Protein AF-A0A8H7N2I6-F1 (afdb_monomer_lite)

Foldseek 3Di:
DDDPDDPDPLADPQQPLVPDDLVQQQWDWDADPVGATATGHDDDQDKDKRWRHKDKAKPDQRVVLVVRCVVRVRPVSVVVNVVSNVVVPPDPIAIWMKIWIFIWHCDPNDTAGAWTKIWIAGPVRPDIDIDTHGDEDCDPNVCRHRVHDHDDDPPCPDPVNVVSVVVVLVVLVVVPPDQDDQPQDDQWAWPPDPDPPDDTDIDGPVPCVSPDPSDGDDDDDPDPPVVPPDPVVPVVVSVVCNVVSVVPPD

Structure (mmCIF, N/CA/C/O backbone):
data_AF-A0A8H7N2I6-F1
#
_entry.id   AF-A0A8H7N2I6-F1
#
loop_
_atom_site.group_PDB
_atom_site.id
_atom_site.type_symbol
_atom_site.label_atom_id
_atom_site.label_alt_id
_atom_site.label_comp_id
_atom_site.label_asym_id
_atom_site.label_entity_id
_atom_site.label_seq_id
_atom_site.pdbx_PDB_ins_code
_atom_site.Cartn_x
_atom_site.Cartn_y
_atom_site.Cartn_z
_atom_site.occupancy
_atom_site.B_iso_or_equiv
_atom_site.auth_seq_id
_atom_site.auth_comp_id
_atom_site.auth_asym_id
_atom_site.auth_atom_id
_atom_site.pdbx_PDB_model_num
ATOM 1 N N . MET A 1 1 ? -26.178 14.174 -23.763 1.00 34.12 1 MET A N 1
ATOM 2 C CA . MET A 1 1 ? -26.585 14.263 -22.345 1.00 34.12 1 MET A CA 1
ATOM 3 C C . MET A 1 1 ? -25.939 13.103 -21.608 1.00 34.12 1 MET A C 1
ATOM 5 O O . MET A 1 1 ? -26.461 11.998 -21.645 1.00 34.12 1 MET A O 1
ATOM 9 N N . ALA A 1 2 ? -24.739 13.325 -21.071 1.00 34.31 2 ALA A N 1
ATOM 10 C CA . ALA A 1 2 ? -24.007 12.308 -20.326 1.00 34.31 2 ALA A CA 1
ATOM 11 C C . ALA A 1 2 ? -24.622 12.189 -18.926 1.00 34.31 2 ALA A C 1
ATOM 13 O O . ALA A 1 2 ? -24.712 13.173 -18.193 1.00 34.31 2 ALA A O 1
ATOM 14 N N . SER A 1 3 ? -25.100 10.991 -18.607 1.00 37.72 3 SER A N 1
ATOM 15 C CA . SER A 1 3 ? -25.601 10.611 -17.290 1.00 37.72 3 SER A CA 1
ATOM 16 C C . SER A 1 3 ? -24.498 10.813 -16.252 1.00 37.72 3 SER A C 1
ATOM 18 O O . SER A 1 3 ? -23.491 10.108 -16.284 1.00 37.72 3 SER A O 1
ATOM 20 N N . GLN A 1 4 ? -24.691 11.757 -15.329 1.00 39.06 4 GLN A N 1
ATOM 21 C CA . GLN A 1 4 ? -23.900 11.857 -14.106 1.00 39.06 4 GLN A CA 1
ATOM 22 C C . GLN A 1 4 ? -24.110 10.569 -13.304 1.00 39.06 4 GLN A C 1
ATOM 24 O O . GLN A 1 4 ? -25.135 10.387 -12.647 1.00 39.06 4 GLN A O 1
ATOM 29 N N . ALA A 1 5 ? -23.158 9.642 -13.400 1.00 40.03 5 ALA A N 1
ATOM 30 C CA . ALA A 1 5 ? -23.102 8.500 -12.508 1.00 40.03 5 ALA A CA 1
ATOM 31 C C . ALA A 1 5 ? -22.844 9.036 -11.095 1.00 40.03 5 ALA A C 1
ATOM 33 O O . ALA A 1 5 ? -21.761 9.527 -10.789 1.00 40.03 5 ALA A O 1
ATOM 34 N N . SER A 1 6 ? -23.878 8.986 -10.256 1.00 39.16 6 SER A N 1
ATOM 35 C CA . SER A 1 6 ? -23.780 9.188 -8.814 1.00 39.16 6 SER A CA 1
ATOM 36 C C . SER A 1 6 ? -22.664 8.290 -8.272 1.00 39.16 6 SER A C 1
ATOM 38 O O . SER A 1 6 ? -22.791 7.065 -8.246 1.00 39.16 6 SER A O 1
ATOM 40 N N . THR A 1 7 ? -21.536 8.887 -7.889 1.00 45.06 7 THR A N 1
ATOM 41 C CA . THR A 1 7 ? -20.440 8.192 -7.218 1.00 45.06 7 THR A CA 1
ATOM 42 C C . THR A 1 7 ? -20.914 7.824 -5.821 1.00 45.06 7 THR A C 1
ATOM 44 O O . THR A 1 7 ? -20.852 8.618 -4.884 1.00 45.06 7 THR A O 1
ATOM 47 N N . VAL A 1 8 ? -21.439 6.606 -5.690 1.00 52.66 8 VAL A N 1
ATOM 48 C CA . VAL A 1 8 ? -21.795 6.009 -4.402 1.00 52.66 8 VAL A CA 1
ATOM 49 C C . VAL A 1 8 ? -20.599 6.170 -3.464 1.00 52.66 8 VAL A C 1
ATOM 51 O O . VAL A 1 8 ? -19.481 5.748 -3.761 1.00 52.66 8 VAL A O 1
ATOM 54 N N . GLN A 1 9 ? -20.811 6.858 -2.347 1.00 61.62 9 GLN A N 1
ATOM 55 C CA . GLN A 1 9 ? -19.750 7.174 -1.403 1.00 61.62 9 GLN A CA 1
ATOM 56 C C . GLN A 1 9 ? -19.427 5.909 -0.589 1.00 61.62 9 GLN A C 1
ATOM 58 O O . GLN A 1 9 ? -19.996 5.665 0.465 1.00 61.62 9 GLN A O 1
ATOM 63 N N . PHE A 1 10 ? -18.513 5.075 -1.094 1.00 83.62 10 PHE A N 1
ATOM 64 C CA . PHE A 1 10 ? -18.131 3.783 -0.494 1.00 83.62 10 PHE A CA 1
ATOM 65 C C . PHE A 1 10 ? -17.300 3.884 0.803 1.00 83.62 10 PHE A C 1
ATOM 67 O O . PHE A 1 10 ? -16.830 2.865 1.315 1.00 83.62 10 PHE A O 1
ATOM 74 N N . LEU A 1 11 ? -17.075 5.090 1.331 1.00 92.25 11 LEU A N 1
ATOM 75 C CA . LEU A 1 11 ? -16.222 5.352 2.492 1.00 92.25 11 LEU A CA 1
ATOM 76 C C . LEU A 1 11 ? -17.025 6.051 3.594 1.00 92.25 11 LEU A C 1
ATOM 78 O O . LEU A 1 11 ? -17.705 7.043 3.334 1.00 92.25 11 LEU A O 1
ATOM 82 N N . CYS A 1 12 ? -16.909 5.584 4.840 1.00 93.62 12 CYS A N 1
ATOM 83 C CA . CYS A 1 12 ? -17.463 6.306 5.989 1.00 93.62 12 CYS A CA 1
ATOM 84 C C . CYS A 1 12 ? -16.663 7.585 6.273 1.00 93.62 12 CYS A C 1
ATOM 86 O O . CYS A 1 12 ? -15.560 7.758 5.754 1.00 93.62 12 CYS A O 1
ATOM 88 N N . LYS A 1 13 ? -17.188 8.461 7.141 1.00 92.50 13 LYS A N 1
ATOM 89 C CA . LYS A 1 13 ? -16.535 9.726 7.529 1.00 92.50 13 LYS A CA 1
ATOM 90 C C . LYS A 1 13 ? -15.082 9.529 7.985 1.00 92.50 13 LYS A C 1
ATOM 92 O O . LYS A 1 13 ? -14.216 10.290 7.574 1.00 92.50 13 LYS A O 1
ATOM 97 N N . ASN A 1 14 ? -14.810 8.479 8.759 1.00 91.44 14 ASN A N 1
ATOM 98 C CA . ASN A 1 14 ? -13.460 8.189 9.250 1.00 91.44 14 ASN A CA 1
ATOM 99 C C . ASN A 1 14 ? -12.520 7.711 8.136 1.00 91.44 14 ASN A C 1
ATOM 101 O O . ASN A 1 14 ? -11.327 7.972 8.195 1.00 91.44 14 ASN A O 1
ATOM 105 N N . CYS A 1 15 ? -13.044 7.038 7.109 1.00 93.44 15 CYS A N 1
ATOM 106 C CA . CYS A 1 15 ? -12.249 6.553 5.981 1.00 93.44 15 CYS A CA 1
ATOM 107 C C . CYS A 1 15 ? -12.033 7.600 4.889 1.00 93.44 15 CYS A C 1
ATOM 109 O O . CYS A 1 15 ? -11.345 7.296 3.918 1.00 93.44 15 CYS A O 1
ATOM 111 N N . GLN A 1 16 ? -12.628 8.794 4.988 1.00 90.81 16 GLN A N 1
ATOM 112 C CA . GLN A 1 16 ? -12.496 9.802 3.932 1.00 90.81 16 GLN A CA 1
ATOM 113 C C . GLN A 1 16 ? -11.040 10.215 3.710 1.00 90.81 16 GLN A C 1
ATOM 115 O O . GLN A 1 16 ? -10.679 10.465 2.568 1.00 90.81 16 GLN A O 1
ATOM 120 N N . GLY A 1 17 ? -10.192 10.170 4.745 1.00 87.19 17 GLY A N 1
ATOM 121 C CA . GLY A 1 17 ? -8.759 10.453 4.618 1.00 87.19 17 GLY A CA 1
ATOM 122 C C . GLY A 1 17 ? -7.991 9.476 3.720 1.00 87.19 17 GLY A C 1
ATOM 123 O O . GLY A 1 17 ? -6.870 9.769 3.333 1.00 87.19 17 GLY A O 1
ATOM 124 N N . ILE A 1 18 ? -8.568 8.322 3.353 1.00 89.25 18 ILE A N 1
ATOM 125 C CA . ILE A 1 18 ? -7.973 7.430 2.342 1.00 89.25 18 ILE A CA 1
ATOM 126 C C . ILE A 1 18 ? -7.967 8.086 0.960 1.00 89.25 18 ILE A C 1
ATOM 128 O O . ILE A 1 18 ? -7.111 7.759 0.139 1.00 89.25 18 ILE A O 1
ATOM 132 N N . ARG A 1 19 ? -8.905 8.999 0.685 1.00 88.56 19 ARG A N 1
ATOM 133 C CA . ARG A 1 19 ? -8.859 9.797 -0.538 1.00 88.56 19 ARG A CA 1
ATOM 134 C C . ARG A 1 19 ? -7.619 10.676 -0.474 1.00 88.56 19 ARG A C 1
ATOM 136 O O . ARG A 1 19 ? -7.434 11.396 0.503 1.00 88.56 19 ARG A O 1
ATOM 143 N N . LEU A 1 20 ? -6.778 10.573 -1.495 1.00 82.56 20 LEU A N 1
ATOM 144 C CA . LEU A 1 20 ? -5.631 11.455 -1.635 1.00 82.56 20 LEU A CA 1
ATOM 145 C C . LEU A 1 20 ? -6.165 12.867 -1.881 1.00 82.56 20 LEU A C 1
ATOM 147 O O . LEU A 1 20 ? -6.956 13.085 -2.797 1.00 82.56 20 LEU A O 1
ATOM 151 N N . ASP A 1 21 ? -5.792 13.772 -0.987 1.00 78.19 21 ASP A N 1
ATOM 152 C CA . ASP A 1 21 ? -6.132 15.187 -1.020 1.00 78.19 21 ASP A CA 1
ATOM 153 C C . ASP A 1 21 ? -4.821 15.952 -0.891 1.00 78.19 21 ASP A C 1
ATOM 155 O O . ASP A 1 21 ? -4.192 15.934 0.172 1.00 78.19 21 ASP A O 1
ATOM 159 N N . ASP A 1 22 ? -4.401 16.593 -1.979 1.00 72.94 22 ASP A N 1
ATOM 160 C CA . ASP A 1 22 ? -3.132 17.318 -2.047 1.00 72.94 22 ASP A CA 1
ATOM 161 C C . ASP A 1 22 ? -3.042 18.404 -0.961 1.00 72.94 22 ASP A C 1
ATOM 163 O O . ASP A 1 22 ? -1.964 18.651 -0.421 1.00 72.94 22 ASP A O 1
ATOM 167 N N . GLY A 1 23 ? -4.181 18.970 -0.535 1.00 70.69 23 GLY A N 1
ATOM 168 C CA . GLY A 1 23 ? -4.240 19.945 0.557 1.00 70.69 23 GLY A CA 1
ATOM 169 C C . GLY A 1 23 ? -3.883 19.374 1.935 1.00 70.69 23 GLY A C 1
ATOM 170 O O . GLY A 1 23 ? -3.568 20.133 2.848 1.00 70.69 23 GLY A O 1
ATOM 171 N N . VAL A 1 24 ? -3.918 18.048 2.099 1.00 72.81 24 VAL A N 1
ATOM 172 C CA . VAL A 1 24 ? -3.554 17.335 3.338 1.00 72.81 24 VAL A CA 1
ATOM 173 C C . VAL A 1 24 ? -2.172 16.689 3.233 1.00 72.81 24 VAL A C 1
ATOM 175 O O . VAL A 1 24 ? -1.526 16.451 4.256 1.00 72.81 24 VAL A O 1
ATOM 178 N N . LEU A 1 25 ? -1.709 16.395 2.014 1.00 75.50 25 LEU A N 1
ATOM 179 C CA . LEU A 1 25 ? -0.402 15.780 1.778 1.00 75.50 25 LEU A CA 1
ATOM 180 C C . LEU A 1 25 ? 0.750 16.725 2.143 1.00 75.50 25 LEU A C 1
ATOM 182 O O . LEU A 1 25 ? 1.819 16.229 2.504 1.00 75.50 25 LEU A O 1
ATOM 186 N N . ASP A 1 26 ? 0.510 18.045 2.151 1.00 77.38 26 ASP A N 1
ATOM 187 C CA . ASP A 1 26 ? 1.537 19.057 2.447 1.00 77.38 26 ASP A CA 1
ATOM 188 C C . ASP A 1 26 ? 2.726 18.916 1.473 1.00 77.38 26 ASP A C 1
ATOM 190 O O . ASP A 1 26 ? 3.895 18.979 1.852 1.00 77.38 26 ASP A O 1
ATOM 194 N N . GLY A 1 27 ? 2.390 18.611 0.216 1.00 78.62 27 GLY A N 1
ATOM 195 C CA . GLY A 1 27 ? 3.294 18.567 -0.928 1.00 78.62 27 GLY A CA 1
ATOM 196 C C . GLY A 1 27 ? 2.899 19.619 -1.962 1.00 78.62 27 GLY A C 1
ATOM 197 O O . GLY A 1 27 ? 1.854 20.266 -1.850 1.00 78.62 27 GLY A O 1
ATOM 198 N N . PHE A 1 28 ? 3.741 19.807 -2.967 1.00 82.62 28 PHE A N 1
ATOM 199 C CA . PHE A 1 28 ? 3.545 20.768 -4.044 1.00 82.62 28 PHE A CA 1
ATOM 200 C C . PHE A 1 28 ? 3.722 20.100 -5.408 1.00 82.62 28 PHE A C 1
ATOM 202 O O . PHE A 1 28 ? 4.316 19.033 -5.531 1.00 82.62 28 PHE A O 1
ATOM 209 N N . ALA A 1 29 ? 3.159 20.724 -6.443 1.00 84.75 29 ALA A N 1
ATOM 210 C CA . ALA A 1 29 ? 3.315 20.244 -7.807 1.00 84.75 29 ALA A CA 1
ATOM 211 C C . ALA A 1 29 ? 4.729 20.544 -8.313 1.00 84.75 29 ALA A C 1
ATOM 213 O O . ALA A 1 29 ? 5.121 21.709 -8.409 1.00 84.75 29 ALA A O 1
ATOM 214 N N . GLY A 1 30 ? 5.450 19.486 -8.650 1.00 84.12 30 GLY A N 1
ATOM 215 C CA . GLY A 1 30 ? 6.725 19.499 -9.346 1.00 84.12 30 GLY A CA 1
ATOM 216 C C . GLY A 1 30 ? 6.604 19.026 -10.793 1.00 84.12 30 GLY A C 1
ATOM 217 O O . GLY A 1 30 ? 5.503 18.801 -11.312 1.00 84.12 30 GLY A O 1
ATOM 218 N N . GLN A 1 31 ? 7.750 18.870 -11.451 1.00 84.56 31 GLN A N 1
ATOM 219 C CA . GLN A 1 31 ? 7.844 18.329 -12.808 1.00 84.56 31 GLN A CA 1
ATOM 220 C C . GLN A 1 31 ? 8.973 17.301 -12.881 1.00 84.56 31 GLN A C 1
ATOM 222 O O . GLN A 1 31 ? 10.094 17.589 -12.470 1.00 84.56 31 GLN A O 1
ATOM 227 N N . SER A 1 32 ? 8.680 16.123 -13.436 1.00 79.38 32 SER A N 1
ATOM 228 C CA . SER A 1 32 ? 9.703 15.123 -13.752 1.00 79.38 32 SER A CA 1
ATOM 229 C C . SER A 1 32 ? 10.635 15.608 -14.871 1.00 79.38 32 SER A C 1
ATOM 231 O O . SER A 1 32 ? 10.319 16.568 -15.580 1.00 79.38 32 SER A O 1
ATOM 233 N N . GLU A 1 33 ? 11.759 14.915 -15.088 1.00 76.00 33 GLU A N 1
ATOM 234 C CA . GLU A 1 33 ? 12.679 15.200 -16.207 1.00 76.00 33 GLU A CA 1
ATOM 235 C C . GLU A 1 33 ? 11.980 15.138 -17.578 1.00 76.00 33 GLU A C 1
ATOM 237 O O . GLU A 1 33 ? 12.277 15.930 -18.473 1.00 76.00 33 GLU A O 1
ATOM 242 N N . ASP A 1 34 ? 10.986 14.257 -17.708 1.00 76.62 34 ASP A N 1
ATOM 243 C CA . ASP A 1 34 ? 10.155 14.093 -18.906 1.00 76.62 34 ASP A CA 1
ATOM 244 C C . ASP A 1 34 ? 9.006 15.119 -19.011 1.00 76.62 34 ASP A C 1
ATOM 246 O O . ASP A 1 34 ? 8.214 15.087 -19.956 1.00 76.62 34 ASP A O 1
ATOM 250 N N . GLY A 1 35 ? 8.888 16.039 -18.047 1.00 81.50 35 GLY A N 1
ATOM 251 C CA . GLY A 1 35 ? 7.895 17.114 -18.035 1.00 81.50 35 GLY A CA 1
ATOM 252 C C . GLY A 1 35 ? 6.508 16.719 -17.521 1.00 81.50 35 GLY A C 1
ATOM 253 O O . GLY A 1 35 ? 5.564 17.501 -17.672 1.00 81.50 35 GLY A O 1
ATOM 254 N N . TYR A 1 36 ? 6.355 15.542 -16.908 1.00 79.75 36 TYR A N 1
ATOM 255 C CA . TYR A 1 36 ? 5.091 15.138 -16.289 1.00 79.75 36 TYR A CA 1
ATOM 256 C C . TYR A 1 36 ? 4.926 15.760 -14.897 1.00 79.75 36 TYR A C 1
ATOM 258 O O . TYR A 1 36 ? 5.914 15.920 -14.178 1.00 79.75 36 TYR A O 1
ATOM 266 N N . PRO A 1 37 ? 3.693 16.100 -14.478 1.00 82.75 37 PRO A N 1
ATOM 267 C CA . PRO A 1 37 ? 3.452 16.585 -13.127 1.00 82.75 37 PRO A CA 1
ATOM 268 C C . PRO A 1 37 ? 3.719 15.473 -12.107 1.00 82.75 37 PRO A C 1
ATOM 270 O O . PRO A 1 37 ? 3.256 14.340 -12.274 1.00 82.75 37 PRO A O 1
ATOM 273 N N . VAL A 1 38 ? 4.428 15.820 -11.036 1.00 85.44 38 VAL A N 1
ATOM 274 C CA . VAL A 1 38 ? 4.750 14.924 -9.914 1.00 85.44 38 VAL A CA 1
ATOM 275 C C . VAL A 1 38 ? 4.471 15.623 -8.586 1.00 85.44 38 VAL A C 1
ATOM 277 O O . VAL A 1 38 ? 4.561 16.847 -8.497 1.00 85.44 38 VAL A O 1
ATOM 280 N N . LEU A 1 39 ? 4.108 14.861 -7.557 1.00 84.06 39 LEU A N 1
ATOM 281 C CA . LEU A 1 39 ? 3.966 15.363 -6.195 1.00 84.06 39 LEU A CA 1
ATOM 282 C C . LEU A 1 39 ? 5.339 15.392 -5.517 1.00 84.06 39 LEU A C 1
ATOM 284 O O . LEU A 1 39 ? 5.918 14.340 -5.255 1.00 84.06 39 LEU A O 1
ATOM 288 N N . GLU A 1 40 ? 5.819 16.586 -5.182 1.00 80.56 40 GLU A N 1
ATOM 289 C CA . GLU A 1 40 ? 7.065 16.803 -4.443 1.00 80.56 40 GLU A CA 1
ATOM 290 C C . GLU A 1 40 ? 6.780 17.248 -3.003 1.00 80.56 40 GLU A C 1
ATOM 292 O O . GLU A 1 40 ? 5.766 17.889 -2.711 1.00 80.56 40 GLU A O 1
ATOM 297 N N . PHE A 1 41 ? 7.685 16.933 -2.082 1.00 80.75 41 PHE A N 1
ATOM 298 C CA . PHE A 1 41 ? 7.674 17.418 -0.708 1.00 80.75 41 PHE A CA 1
ATOM 299 C C . PHE A 1 41 ? 8.906 18.286 -0.425 1.00 80.75 41 PHE A C 1
ATOM 301 O O . PHE A 1 41 ? 9.916 18.257 -1.129 1.00 80.75 41 PHE A O 1
ATOM 308 N N . GLU A 1 42 ? 8.836 19.096 0.637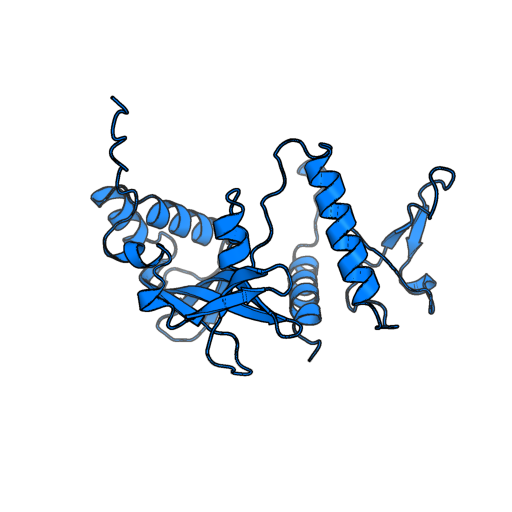 1.00 79.06 42 GLU A N 1
ATOM 309 C CA . GLU A 1 42 ? 10.016 19.824 1.107 1.00 79.06 42 GLU A CA 1
ATOM 310 C C . GLU A 1 42 ? 11.144 18.839 1.434 1.00 79.06 42 GLU A C 1
ATOM 312 O O . GLU A 1 42 ? 10.956 17.877 2.185 1.00 79.06 42 GLU A O 1
ATOM 317 N N . SER A 1 43 ? 12.331 19.101 0.886 1.00 68.75 43 SER A N 1
ATOM 318 C CA . SER A 1 43 ? 13.448 18.166 0.929 1.00 68.75 43 SER A CA 1
ATOM 319 C C . SER A 1 43 ? 13.821 17.783 2.367 1.00 68.75 43 SER A C 1
ATOM 321 O O . SER A 1 43 ? 14.346 18.588 3.141 1.00 68.75 43 SER A O 1
ATOM 323 N N . GLY A 1 44 ? 13.612 16.512 2.713 1.00 64.75 44 GLY A N 1
ATOM 324 C CA . GLY A 1 44 ? 13.969 15.931 4.003 1.00 64.75 44 GLY A CA 1
ATOM 325 C C . GLY A 1 44 ? 14.442 14.485 3.852 1.00 64.75 44 GLY A C 1
ATOM 326 O O . GLY A 1 44 ? 13.903 13.706 3.077 1.00 64.75 44 GLY A O 1
ATOM 327 N N . ARG A 1 45 ? 15.469 14.074 4.609 1.00 59.69 45 ARG A N 1
ATOM 328 C CA . ARG A 1 45 ? 16.015 12.700 4.521 1.00 59.69 45 ARG A CA 1
ATOM 329 C C . ARG A 1 45 ? 15.088 11.616 5.090 1.00 59.69 45 ARG A C 1
ATOM 331 O O . ARG A 1 45 ? 15.405 10.428 4.959 1.00 59.69 45 ARG A O 1
ATOM 338 N N . GLU A 1 46 ? 13.997 11.993 5.755 1.00 71.56 46 GLU A N 1
ATOM 339 C CA . GLU A 1 46 ? 13.083 11.047 6.395 1.00 71.56 46 GLU A CA 1
ATOM 340 C C . GLU A 1 46 ? 11.913 10.653 5.482 1.00 71.56 46 GLU A C 1
ATOM 342 O O . GLU A 1 46 ? 11.355 11.506 4.801 1.00 71.56 46 GLU A O 1
ATOM 347 N N . PRO A 1 47 ? 11.481 9.376 5.493 1.00 73.56 47 PRO A N 1
ATOM 348 C CA . PRO A 1 47 ? 10.288 8.953 4.765 1.00 73.56 47 PRO A CA 1
ATOM 349 C C . PRO A 1 47 ? 9.054 9.745 5.222 1.00 73.56 47 PRO A C 1
ATOM 351 O O . PRO A 1 47 ? 8.659 9.619 6.390 1.00 73.56 47 PRO A O 1
ATOM 354 N N . LYS A 1 48 ? 8.411 10.498 4.317 1.00 85.69 48 LYS A N 1
ATOM 355 C CA . LYS A 1 48 ? 7.155 11.204 4.613 1.00 85.69 48 LYS A CA 1
ATOM 356 C C . LYS A 1 48 ? 6.061 10.175 4.904 1.00 85.69 48 LYS A C 1
ATOM 358 O O . LYS A 1 48 ? 5.886 9.175 4.198 1.00 85.69 48 LYS A O 1
ATOM 363 N N . ARG A 1 49 ? 5.336 10.398 6.001 1.00 88.62 49 ARG A N 1
ATOM 364 C CA . ARG A 1 49 ? 4.205 9.565 6.423 1.00 88.62 49 ARG A CA 1
ATOM 365 C C . ARG A 1 49 ? 2.996 10.448 6.622 1.00 88.62 49 ARG A C 1
ATOM 367 O O . ARG A 1 49 ? 3.007 11.298 7.507 1.00 88.62 49 ARG A O 1
ATOM 374 N N . VAL A 1 50 ? 1.950 10.191 5.853 1.00 89.25 50 VAL A N 1
ATOM 375 C CA . VAL A 1 50 ? 0.690 10.919 5.983 1.00 89.25 50 VAL A CA 1
ATOM 376 C C . VAL A 1 50 ? -0.317 10.015 6.672 1.00 89.25 50 VAL A C 1
ATOM 378 O O . VAL A 1 50 ? -0.711 8.980 6.135 1.00 89.25 50 VAL A O 1
ATOM 381 N N . GLN A 1 51 ? -0.689 10.374 7.902 1.00 91.19 51 GLN A N 1
ATOM 382 C CA . GLN A 1 51 ? -1.711 9.666 8.667 1.00 91.19 51 GLN A CA 1
ATOM 383 C C . GLN A 1 51 ? -3.084 9.965 8.074 1.00 91.19 51 GLN A C 1
ATOM 385 O O . GLN A 1 51 ? -3.518 11.110 8.075 1.00 91.19 51 GLN A O 1
ATOM 390 N N . VAL A 1 52 ? -3.778 8.922 7.628 1.00 91.81 52 VAL A N 1
ATOM 391 C CA . VAL A 1 52 ? -5.059 9.070 6.925 1.00 91.81 52 VAL A CA 1
ATOM 392 C C . VAL A 1 52 ? -6.247 8.577 7.731 1.00 91.81 52 VAL A C 1
ATOM 394 O O . VAL A 1 52 ? -7.324 9.159 7.657 1.00 91.81 52 VAL A O 1
ATOM 397 N N . VAL A 1 53 ? -6.069 7.516 8.524 1.00 93.12 53 VAL A N 1
ATOM 398 C CA . VAL A 1 53 ? -7.150 6.973 9.356 1.00 93.12 53 VAL A CA 1
ATOM 399 C C . VAL A 1 53 ? -6.611 6.377 10.646 1.00 93.12 53 VAL A C 1
ATOM 401 O O . VAL A 1 53 ? -5.561 5.737 10.640 1.00 93.12 53 VAL A O 1
ATOM 404 N N . TYR A 1 54 ? -7.344 6.548 11.741 1.00 94.81 54 TYR A N 1
ATOM 405 C CA . TYR A 1 54 ? -7.037 5.956 13.037 1.00 94.81 54 TYR A CA 1
ATOM 406 C C . TYR A 1 54 ? -8.272 5.258 13.618 1.00 94.81 54 TYR A C 1
ATOM 408 O O . TYR A 1 54 ? -9.374 5.804 13.549 1.00 94.81 54 TYR A O 1
ATOM 416 N N . TYR A 1 55 ? -8.085 4.073 14.202 1.00 95.88 55 TYR A N 1
ATOM 417 C CA . TYR A 1 55 ? -9.129 3.340 14.920 1.00 95.88 55 TYR A CA 1
ATOM 418 C C . TYR A 1 55 ? -8.618 2.766 16.234 1.00 95.88 55 TYR A C 1
ATOM 420 O O . TYR A 1 55 ? -7.446 2.405 16.363 1.00 95.88 55 TYR A O 1
ATOM 428 N N . GLU A 1 56 ? -9.556 2.572 17.150 1.00 96.31 56 GLU A N 1
ATOM 429 C CA . GLU A 1 56 ? -9.413 1.700 18.309 1.00 96.31 56 GLU A CA 1
ATOM 430 C C . GLU A 1 56 ? -10.363 0.521 18.111 1.00 96.31 56 GLU A C 1
ATOM 432 O O . GLU A 1 56 ? -11.517 0.712 17.719 1.00 96.31 56 GLU A O 1
ATOM 437 N N . ASP A 1 57 ? -9.873 -0.702 18.300 1.00 96.81 57 ASP A N 1
ATOM 438 C CA . ASP A 1 57 ? -10.679 -1.903 18.081 1.00 96.81 57 ASP A CA 1
ATOM 439 C C . ASP A 1 57 ? -10.212 -3.075 18.957 1.00 96.81 57 ASP A C 1
ATOM 441 O O . ASP A 1 57 ? -9.197 -3.007 19.655 1.00 96.81 57 ASP A O 1
ATOM 445 N N . LEU A 1 58 ? -10.960 -4.172 18.916 1.00 94.94 58 LEU A N 1
ATOM 446 C CA . LEU A 1 58 ? -10.776 -5.356 19.740 1.00 94.94 58 LEU A CA 1
ATOM 447 C C . LEU A 1 58 ? -10.474 -6.574 18.871 1.00 94.94 58 LEU A C 1
ATOM 449 O O . LEU A 1 58 ? -11.287 -6.987 18.050 1.00 94.94 58 LEU A O 1
ATOM 453 N N . LEU A 1 59 ? -9.322 -7.206 19.083 1.00 93.06 59 LEU A N 1
ATOM 454 C CA . LEU A 1 59 ? -9.076 -8.553 18.566 1.00 93.06 59 LEU A CA 1
ATOM 455 C C . LEU A 1 59 ? -9.800 -9.603 19.432 1.00 93.06 59 LEU A C 1
ATOM 457 O O . LEU A 1 59 ? -9.952 -9.384 20.636 1.00 93.06 59 LEU A O 1
ATOM 461 N N . PRO A 1 60 ? -10.186 -10.762 18.864 1.00 93.00 60 PRO A N 1
ATOM 462 C CA . PRO A 1 60 ? -9.908 -11.194 17.493 1.00 93.00 60 PRO A CA 1
ATOM 463 C C . PRO A 1 60 ? -10.915 -10.693 16.453 1.00 93.00 60 PRO A C 1
ATOM 465 O O . PRO A 1 60 ? -10.622 -10.809 15.274 1.00 93.00 60 PRO A O 1
ATOM 468 N N . ASP A 1 61 ? -12.065 -10.144 16.847 1.00 92.44 61 ASP A N 1
ATOM 469 C CA . ASP A 1 61 ? -13.199 -9.980 15.925 1.00 92.44 61 ASP A CA 1
ATOM 470 C C . ASP A 1 61 ? -13.241 -8.645 15.179 1.00 92.44 61 ASP A C 1
ATOM 472 O O . ASP A 1 61 ? -13.899 -8.555 14.135 1.00 92.44 61 ASP A O 1
ATOM 476 N N . LEU A 1 62 ? -12.533 -7.633 15.685 1.00 96.19 62 LEU A N 1
ATOM 477 C CA . LEU A 1 62 ? -12.513 -6.256 15.185 1.00 96.19 62 LEU A CA 1
ATOM 478 C C . LEU A 1 62 ? -13.937 -5.698 15.067 1.00 96.19 62 LEU A C 1
ATOM 480 O O . LEU A 1 62 ? -14.423 -5.379 13.975 1.00 96.19 62 LEU A O 1
ATOM 484 N N . SER A 1 63 ? -14.645 -5.700 16.199 1.00 95.81 63 SER A N 1
ATOM 485 C CA . SER A 1 63 ? -16.057 -5.326 16.286 1.00 95.81 63 SER A CA 1
ATOM 486 C C . SER A 1 63 ? -16.312 -3.883 15.852 1.00 95.81 63 SER A C 1
ATOM 488 O O . SER A 1 63 ? -17.352 -3.617 15.260 1.00 95.81 63 SER A O 1
ATOM 490 N N . GLY A 1 64 ? -15.371 -2.964 16.086 1.00 96.69 64 GLY A N 1
ATOM 491 C CA . GLY A 1 64 ? -15.490 -1.563 15.682 1.00 96.69 64 GLY A CA 1
ATOM 492 C C . GLY A 1 64 ? -15.516 -1.396 14.162 1.00 96.69 64 GLY A C 1
ATOM 493 O O . GLY A 1 64 ? -16.420 -0.763 13.614 1.00 96.69 64 GLY A O 1
ATOM 494 N N . LEU A 1 65 ? -14.574 -2.022 13.454 1.00 97.06 65 LEU A N 1
ATOM 495 C CA . LEU A 1 65 ? -14.550 -2.034 11.990 1.00 97.06 65 LEU A CA 1
ATOM 496 C C . LEU A 1 65 ? -15.750 -2.783 11.396 1.00 97.06 65 LEU A C 1
ATOM 498 O O . LEU A 1 65 ? -16.281 -2.356 10.367 1.00 97.06 65 LEU A O 1
ATOM 502 N N . LEU A 1 66 ? -16.193 -3.875 12.034 1.00 97.25 66 LEU A N 1
ATOM 503 C CA . LEU A 1 66 ? -17.385 -4.616 11.614 1.00 97.25 66 LEU A CA 1
ATOM 504 C C . LEU A 1 66 ? -18.641 -3.746 11.705 1.00 97.25 66 LEU A C 1
ATOM 506 O O . LEU A 1 66 ? -19.361 -3.622 10.716 1.00 97.25 66 LEU A O 1
ATOM 510 N N . GLN A 1 67 ? -18.862 -3.120 12.860 1.00 96.88 67 GLN A N 1
ATOM 511 C CA . GLN A 1 67 ? -20.003 -2.242 13.096 1.00 96.88 67 GLN A CA 1
ATOM 512 C C . GLN A 1 67 ? -19.978 -1.054 12.130 1.00 96.88 67 GLN A C 1
ATOM 514 O O . GLN A 1 67 ? -20.964 -0.783 11.452 1.00 96.88 67 GLN A O 1
ATOM 519 N N . SER A 1 68 ? -18.814 -0.412 11.962 1.00 95.19 68 SER A N 1
ATOM 520 C CA . SER A 1 68 ? -18.658 0.694 11.014 1.00 95.19 68 SER A CA 1
ATOM 521 C C . SER A 1 68 ? -19.042 0.287 9.590 1.00 95.19 68 SER A C 1
ATOM 523 O O . SER A 1 68 ? -19.736 1.039 8.905 1.00 95.19 68 SER A O 1
ATOM 525 N N . HIS A 1 69 ? -18.633 -0.901 9.138 1.00 95.06 69 HIS A N 1
ATOM 526 C CA . HIS A 1 69 ? -19.058 -1.423 7.843 1.00 95.06 69 HIS A CA 1
ATOM 527 C C . HIS A 1 69 ? -20.572 -1.671 7.785 1.00 95.06 69 HIS A C 1
ATOM 529 O O . HIS A 1 69 ? -21.193 -1.270 6.807 1.00 95.06 69 HIS A O 1
ATOM 535 N N . GLN A 1 70 ? -21.170 -2.294 8.801 1.00 95.50 70 GLN A N 1
ATOM 536 C CA . GLN 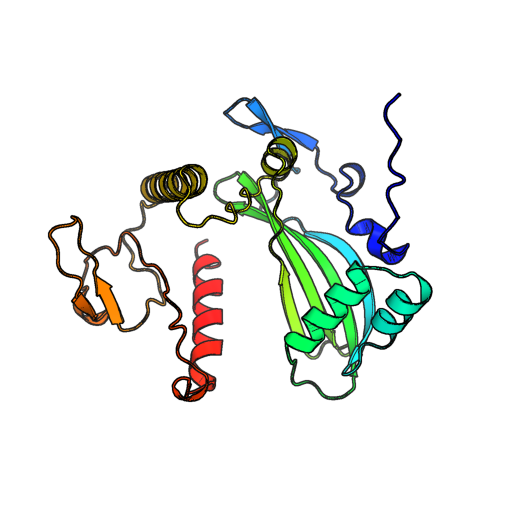A 1 70 ? -22.608 -2.585 8.820 1.00 95.50 70 GLN A CA 1
ATOM 537 C C . GLN A 1 70 ? -23.452 -1.305 8.744 1.00 95.50 70 GLN A C 1
ATOM 539 O O . GLN A 1 70 ? -24.370 -1.233 7.927 1.00 95.50 70 GLN A O 1
ATOM 544 N N . ASP A 1 71 ? -23.075 -0.280 9.510 1.00 95.12 71 ASP A N 1
ATOM 545 C CA . ASP A 1 71 ? -23.829 0.973 9.613 1.00 95.12 71 ASP A CA 1
ATOM 546 C C . ASP A 1 71 ? -23.694 1.860 8.374 1.00 95.12 71 ASP A C 1
ATOM 548 O O . ASP A 1 71 ? -24.631 2.556 7.991 1.00 95.12 71 ASP A O 1
ATOM 552 N N . THR A 1 72 ? -22.515 1.868 7.749 1.00 93.75 72 THR A N 1
ATOM 553 C CA . THR A 1 72 ? -22.189 2.836 6.684 1.00 93.75 72 THR A CA 1
ATOM 554 C C . THR A 1 72 ? -21.976 2.204 5.318 1.00 93.75 72 THR A C 1
ATOM 556 O O . THR A 1 72 ? -21.747 2.917 4.345 1.00 93.75 72 THR A O 1
ATOM 559 N N . GLN A 1 73 ? -21.983 0.872 5.237 1.00 95.00 73 GLN A N 1
ATOM 560 C CA . GLN A 1 73 ? -21.594 0.107 4.050 1.00 95.00 73 GLN A CA 1
ATOM 561 C C . GLN A 1 73 ? -20.183 0.459 3.540 1.00 95.00 73 GLN A C 1
ATOM 563 O O . GLN A 1 73 ? -19.860 0.271 2.369 1.00 95.00 73 GLN A O 1
ATOM 568 N N . CYS A 1 74 ? -19.302 0.936 4.432 1.00 95.00 74 CYS A N 1
ATOM 569 C CA . CYS A 1 74 ? -17.943 1.333 4.079 1.00 95.00 74 CYS A CA 1
ATOM 570 C C . CYS A 1 74 ? -17.124 0.134 3.585 1.00 95.00 74 CYS A C 1
ATOM 572 O O . CYS A 1 74 ? -16.840 -0.803 4.343 1.00 95.00 74 CYS A O 1
ATOM 574 N N . ALA A 1 75 ? -16.709 0.180 2.319 1.00 93.62 75 ALA A N 1
ATOM 575 C CA . ALA A 1 75 ? -15.937 -0.878 1.680 1.00 93.62 75 ALA A CA 1
ATOM 576 C C . ALA A 1 75 ? -14.537 -1.010 2.296 1.00 93.62 75 ALA A C 1
ATOM 578 O O . ALA A 1 75 ? -14.046 -2.126 2.477 1.00 93.62 75 ALA A O 1
ATOM 579 N N . PHE A 1 76 ? -13.922 0.116 2.678 1.00 94.62 76 PHE A N 1
ATOM 580 C CA . PHE A 1 76 ? -12.591 0.120 3.282 1.00 94.62 76 PHE A CA 1
ATOM 581 C C . PHE A 1 76 ? -12.580 -0.492 4.687 1.00 94.62 76 PHE A C 1
ATOM 583 O O . PHE A 1 76 ? -11.695 -1.290 4.978 1.00 94.62 76 PHE A O 1
ATOM 590 N N . CYS A 1 77 ? -13.583 -0.212 5.534 1.00 96.81 77 CYS A N 1
ATOM 591 C CA . CYS A 1 77 ? -13.686 -0.838 6.862 1.00 96.81 77 CYS A CA 1
ATOM 592 C C . CYS A 1 77 ? -13.758 -2.368 6.754 1.00 96.81 77 CYS A C 1
ATOM 594 O O . CYS A 1 77 ? -13.032 -3.073 7.458 1.00 96.81 77 CYS A O 1
ATOM 596 N N . ARG A 1 78 ? -14.579 -2.881 5.822 1.00 96.25 78 ARG A N 1
ATOM 597 C CA . ARG A 1 78 ? -14.667 -4.320 5.534 1.00 96.25 78 ARG A CA 1
ATOM 598 C C . ARG A 1 78 ? -13.324 -4.883 5.076 1.00 96.25 78 ARG A C 1
ATOM 600 O O . ARG A 1 78 ? -12.842 -5.855 5.652 1.00 96.25 78 ARG A O 1
ATOM 607 N N . TYR A 1 79 ? -12.713 -4.255 4.072 1.00 95.94 79 TYR A N 1
ATOM 608 C CA . TYR A 1 79 ? -11.438 -4.697 3.511 1.00 95.94 79 TYR A CA 1
ATOM 609 C C . TYR A 1 79 ? -10.322 -4.731 4.562 1.00 95.94 79 TYR A C 1
ATOM 611 O O . TYR A 1 79 ? -9.610 -5.730 4.686 1.00 95.94 79 TYR A O 1
ATOM 619 N N . LEU A 1 80 ? -10.200 -3.663 5.354 1.00 96.94 80 LEU A N 1
ATOM 620 C CA . LEU A 1 80 ? -9.199 -3.534 6.405 1.00 96.94 80 LEU A CA 1
ATOM 621 C C . LEU A 1 80 ? -9.371 -4.624 7.466 1.00 96.94 80 LEU A C 1
ATOM 623 O O . LEU A 1 80 ? -8.403 -5.308 7.804 1.00 96.94 80 LEU A O 1
ATOM 627 N N . ARG A 1 81 ? -10.605 -4.843 7.934 1.00 97.06 81 ARG A N 1
ATOM 628 C CA . ARG A 1 81 ? -10.930 -5.924 8.868 1.00 97.06 81 ARG A CA 1
ATOM 629 C C . ARG A 1 81 ? -10.500 -7.279 8.314 1.00 97.06 81 ARG A C 1
ATOM 631 O O . ARG A 1 81 ? -9.742 -7.999 8.958 1.00 97.06 81 ARG A O 1
ATOM 638 N N . GLU A 1 82 ? -10.940 -7.620 7.107 1.00 97.25 82 GLU A N 1
ATOM 639 C CA . GLU A 1 82 ? -10.602 -8.895 6.468 1.00 97.25 82 GLU A CA 1
ATOM 640 C C . GLU A 1 82 ? -9.094 -9.076 6.275 1.00 97.25 82 GLU A C 1
ATOM 642 O O . GLU A 1 82 ? -8.583 -10.189 6.407 1.00 97.25 82 GLU A O 1
ATOM 647 N N . ALA A 1 83 ? -8.359 -8.012 5.950 1.00 96.62 83 ALA A N 1
ATOM 648 C CA . ALA A 1 83 ? -6.908 -8.067 5.812 1.00 96.62 83 ALA A CA 1
ATOM 649 C C . ALA A 1 83 ? -6.210 -8.345 7.155 1.00 96.62 83 ALA A C 1
ATOM 651 O O . ALA A 1 83 ? -5.307 -9.183 7.211 1.00 96.62 83 ALA A O 1
ATOM 652 N N . ILE A 1 84 ? -6.654 -7.707 8.243 1.00 95.50 84 ILE A N 1
ATOM 653 C CA . ILE A 1 84 ? -6.098 -7.933 9.585 1.00 95.50 84 ILE A CA 1
ATOM 654 C C . ILE A 1 84 ? -6.386 -9.360 10.063 1.00 95.50 84 ILE A C 1
ATOM 656 O O . ILE A 1 84 ? -5.476 -10.033 10.550 1.00 95.50 84 ILE A O 1
ATOM 660 N N . LEU A 1 85 ? -7.609 -9.861 9.868 1.00 94.38 85 LEU A N 1
ATOM 661 C CA . LEU A 1 85 ? -7.967 -11.235 10.236 1.00 94.38 85 LEU A CA 1
ATOM 662 C C . LEU A 1 85 ? -7.161 -12.268 9.439 1.00 94.38 85 LEU A C 1
ATOM 664 O O . LEU A 1 85 ? -6.628 -13.218 10.012 1.00 94.38 85 LEU A O 1
ATOM 668 N N . ARG A 1 86 ? -6.993 -12.054 8.127 1.00 94.25 86 ARG A N 1
ATOM 669 C CA . ARG A 1 86 ? -6.170 -12.922 7.265 1.00 94.25 86 ARG A CA 1
ATOM 670 C C . ARG A 1 86 ? -4.695 -12.931 7.656 1.00 94.25 86 ARG A C 1
ATOM 672 O O . ARG A 1 86 ? -4.025 -13.941 7.450 1.00 94.25 86 ARG A O 1
ATOM 679 N N . ALA A 1 87 ? -4.186 -11.848 8.245 1.00 90.44 87 ALA A N 1
ATOM 680 C CA . ALA A 1 87 ? -2.821 -11.809 8.762 1.00 90.44 87 ALA A CA 1
ATOM 681 C C . ALA A 1 87 ? -2.600 -12.766 9.953 1.00 90.44 87 ALA A C 1
ATOM 683 O O . ALA A 1 87 ? -1.444 -13.041 10.289 1.00 90.44 87 ALA A O 1
ATOM 684 N N . ASN A 1 88 ? -3.683 -13.287 10.554 1.00 86.38 88 ASN A N 1
ATOM 685 C CA . ASN A 1 88 ? -3.696 -14.284 11.625 1.00 86.38 88 ASN A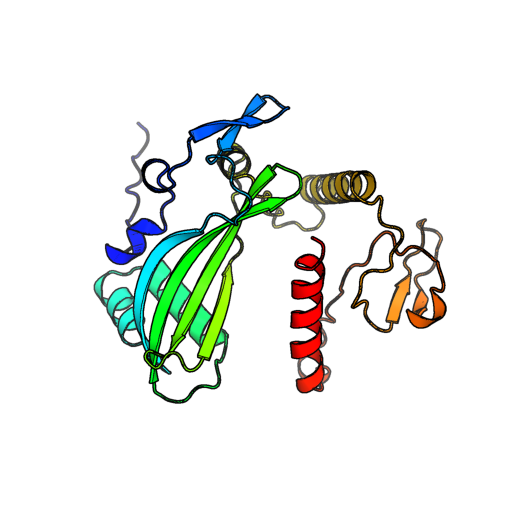 CA 1
ATOM 686 C C . ASN A 1 88 ? -2.687 -13.956 12.735 1.00 86.38 88 ASN A C 1
ATOM 688 O O . ASN A 1 88 ? -1.731 -14.693 13.001 1.00 86.38 88 ASN A O 1
ATOM 692 N N . ILE A 1 89 ? -2.846 -12.771 13.318 1.00 84.44 89 ILE A N 1
ATOM 693 C CA . ILE A 1 89 ? -1.946 -12.272 14.350 1.00 84.44 89 ILE A CA 1
ATOM 694 C C . ILE A 1 89 ? -2.237 -13.046 15.637 1.00 84.44 89 ILE A C 1
ATOM 696 O O . ILE A 1 89 ? -3.291 -12.883 16.237 1.00 84.44 89 ILE A O 1
ATOM 700 N N . GLU A 1 90 ? -1.287 -13.884 16.055 1.00 81.69 90 GLU A N 1
ATOM 701 C CA . GLU A 1 90 ? -1.367 -14.722 17.262 1.00 81.69 90 GLU A CA 1
ATOM 702 C C . GLU A 1 90 ? -1.216 -13.885 18.542 1.00 81.69 90 GLU A C 1
ATOM 704 O O . GLU A 1 90 ? -0.221 -13.949 19.265 1.00 81.69 90 GLU A O 1
ATOM 709 N N . VAL A 1 91 ? -2.203 -13.041 18.801 1.00 73.38 91 VAL A N 1
ATOM 710 C CA . VAL A 1 91 ? -2.337 -12.252 20.018 1.00 73.38 91 VAL A CA 1
ATOM 711 C C . VAL A 1 91 ? -3.765 -12.482 20.490 1.00 73.38 91 VAL A C 1
ATOM 713 O O . VAL A 1 91 ? -4.704 -12.279 19.730 1.00 73.38 91 VAL A O 1
ATOM 716 N N . GLY A 1 92 ? -3.929 -13.018 21.702 1.00 78.50 92 GLY A N 1
ATOM 717 C CA . GLY A 1 92 ? -5.259 -13.287 22.259 1.00 78.50 92 GLY A CA 1
ATOM 718 C C . GLY A 1 92 ? -6.136 -12.025 22.343 1.00 78.50 92 GLY A C 1
ATOM 719 O O . GLY A 1 92 ? -5.681 -10.940 21.974 1.00 78.50 92 GLY A O 1
ATOM 720 N N . PRO A 1 93 ? -7.366 -12.137 22.871 1.00 84.50 93 PRO A N 1
ATOM 721 C CA . PRO A 1 93 ? -8.320 -11.032 22.899 1.00 84.50 93 PRO A CA 1
ATOM 722 C C . PRO A 1 93 ? -7.747 -9.791 23.586 1.00 84.50 93 PRO A C 1
ATOM 724 O O . PRO A 1 93 ? -7.337 -9.873 2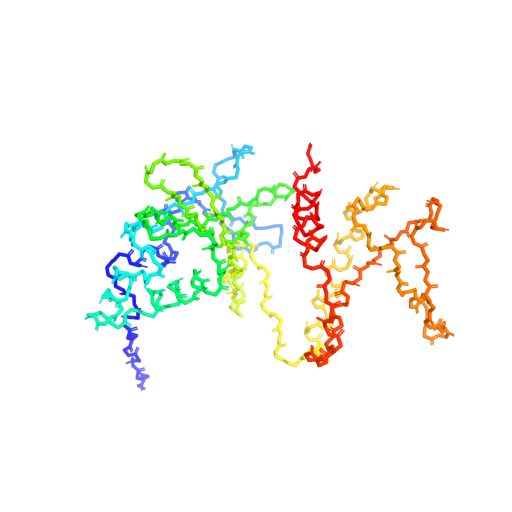4.748 1.00 84.50 93 PRO A O 1
ATOM 727 N N . ARG A 1 94 ? -7.639 -8.673 22.856 1.00 89.00 94 ARG A N 1
ATOM 728 C CA . ARG A 1 94 ? -6.990 -7.434 23.321 1.00 89.00 94 ARG A CA 1
ATOM 729 C C . ARG A 1 94 ? -7.453 -6.216 22.534 1.00 89.00 94 ARG A C 1
ATOM 731 O O . ARG A 1 94 ? -7.683 -6.303 21.330 1.00 89.00 94 ARG A O 1
ATOM 738 N N . GLU A 1 95 ? -7.442 -5.076 23.213 1.00 94.62 95 GLU A N 1
ATOM 739 C CA . GLU A 1 95 ? -7.547 -3.754 22.602 1.00 94.62 95 GLU A CA 1
ATOM 740 C C . GLU A 1 95 ? -6.295 -3.421 21.788 1.00 94.62 95 GLU A C 1
ATOM 742 O O . GLU A 1 95 ? -5.144 -3.631 22.219 1.00 94.62 95 GLU A O 1
ATOM 747 N N . ILE A 1 96 ? -6.534 -2.884 20.598 1.00 95.81 96 ILE A N 1
ATOM 748 C CA . ILE A 1 96 ? -5.510 -2.466 19.657 1.00 95.81 96 ILE A CA 1
ATOM 749 C C . ILE A 1 96 ? -5.819 -1.086 19.084 1.00 95.81 96 ILE A C 1
ATOM 751 O O . ILE A 1 96 ? -6.967 -0.678 18.945 1.00 95.81 96 ILE A O 1
ATOM 755 N N . LEU A 1 97 ? -4.749 -0.410 18.692 1.00 96.81 97 LEU A N 1
ATOM 756 C CA . LEU A 1 97 ? -4.759 0.813 17.914 1.00 96.81 97 LEU A CA 1
ATOM 757 C C . LEU A 1 97 ? -4.380 0.468 16.476 1.00 96.81 97 LEU A C 1
ATOM 759 O O . LEU A 1 97 ? -3.384 -0.228 16.242 1.00 96.81 97 LEU A O 1
ATOM 763 N N . ILE A 1 98 ? -5.162 0.965 15.526 1.00 97.38 98 ILE A N 1
ATOM 764 C CA . ILE A 1 98 ? -4.974 0.765 14.092 1.00 97.38 98 ILE A CA 1
ATOM 765 C C . ILE A 1 98 ? -4.672 2.127 13.478 1.00 97.38 98 ILE A C 1
ATOM 767 O O . ILE A 1 98 ? -5.549 2.976 13.371 1.00 97.38 98 ILE A O 1
ATOM 771 N N . SER A 1 99 ? -3.427 2.334 13.062 1.00 96.88 99 SER A N 1
ATOM 772 C CA . SER A 1 99 ? -2.988 3.553 12.381 1.00 96.88 99 SER A CA 1
ATOM 773 C C . SER A 1 99 ? -2.732 3.240 10.912 1.00 96.88 99 SER A C 1
ATOM 775 O O . SER A 1 99 ? -1.926 2.369 10.587 1.00 96.88 99 SER A O 1
ATOM 777 N N . VAL A 1 100 ? -3.432 3.946 10.029 1.00 96.38 100 VAL A N 1
ATOM 778 C CA . VAL A 1 100 ? -3.326 3.808 8.575 1.00 96.38 100 VAL A CA 1
ATOM 779 C C . VAL A 1 100 ? -2.610 5.029 8.005 1.00 96.38 100 VAL A C 1
ATOM 781 O O . VAL A 1 100 ? -3.021 6.159 8.272 1.00 96.38 100 VAL A O 1
ATOM 784 N N . GLN A 1 101 ? -1.530 4.815 7.253 1.00 94.81 101 GLN A N 1
ATOM 785 C CA . GLN A 1 101 ? -0.667 5.885 6.747 1.00 94.81 101 GLN A CA 1
ATOM 786 C C . GLN A 1 101 ? -0.200 5.602 5.322 1.00 94.81 101 GLN A C 1
ATOM 788 O O . GLN A 1 101 ? 0.290 4.500 5.063 1.00 94.81 101 GLN A O 1
ATOM 793 N N . TYR A 1 102 ? -0.247 6.598 4.440 1.00 93.06 102 TYR A N 1
ATOM 794 C CA . TYR A 1 102 ? 0.531 6.560 3.203 1.00 93.06 102 TYR A CA 1
ATOM 795 C C . TYR A 1 102 ? 2.008 6.826 3.507 1.00 93.06 102 TYR A C 1
ATOM 797 O O . TYR A 1 102 ? 2.334 7.611 4.404 1.00 93.06 102 TYR A O 1
ATOM 805 N N . ARG A 1 103 ? 2.902 6.128 2.804 1.00 90.56 103 ARG A N 1
ATOM 806 C CA . ARG A 1 103 ? 4.352 6.239 2.987 1.00 90.56 103 ARG A CA 1
ATOM 807 C C . ARG A 1 103 ? 5.032 6.530 1.661 1.00 90.56 103 ARG A C 1
ATOM 809 O O . ARG A 1 103 ? 4.949 5.702 0.755 1.00 90.56 103 ARG A O 1
ATOM 816 N N . TRP A 1 104 ? 5.767 7.632 1.622 1.00 88.19 104 TRP A N 1
ATOM 817 C CA . TRP A 1 104 ? 6.697 7.950 0.548 1.00 88.19 104 TRP A CA 1
ATOM 818 C C . TRP A 1 104 ? 8.106 7.551 0.961 1.00 88.19 104 TRP A C 1
ATOM 820 O O . TRP A 1 104 ? 8.484 7.670 2.134 1.00 88.19 104 TRP A O 1
ATOM 830 N N . PHE A 1 105 ? 8.871 7.044 0.003 1.00 80.00 105 PHE A N 1
ATOM 831 C CA . PHE A 1 105 ? 10.305 6.862 0.162 1.00 80.00 105 PHE A CA 1
ATOM 832 C C . PHE A 1 105 ? 11.022 7.764 -0.826 1.00 80.00 105 PHE A C 1
ATOM 834 O O . PHE A 1 105 ? 10.593 7.901 -1.962 1.00 80.00 105 PHE A O 1
ATOM 841 N N . THR A 1 106 ? 12.131 8.327 -0.363 1.00 67.50 106 THR A N 1
ATOM 842 C CA . THR A 1 106 ? 13.159 8.889 -1.227 1.00 67.50 106 THR A CA 1
ATOM 843 C C . THR A 1 106 ? 14.032 7.733 -1.707 1.00 67.50 106 THR A C 1
ATOM 845 O O . THR A 1 106 ? 14.857 7.220 -0.947 1.00 67.50 106 THR A O 1
ATOM 848 N N . GLU A 1 107 ? 13.847 7.246 -2.924 1.00 62.12 107 GLU A N 1
ATOM 849 C CA . GLU A 1 107 ? 14.844 6.376 -3.557 1.00 62.12 107 GLU A CA 1
ATOM 850 C C . GLU A 1 107 ? 15.523 7.180 -4.657 1.00 62.12 107 GLU A C 1
ATOM 852 O O . GLU A 1 107 ? 14.852 7.681 -5.540 1.00 62.12 107 GLU A O 1
ATOM 857 N N . GLN A 1 108 ? 16.851 7.333 -4.568 1.00 57.03 108 GLN A N 1
ATOM 858 C CA . GLN A 1 108 ? 17.649 8.012 -5.601 1.00 57.03 108 GLN A CA 1
ATOM 859 C C . GLN A 1 108 ? 17.130 9.416 -5.970 1.00 57.03 108 GLN A C 1
ATOM 861 O O . GLN A 1 108 ? 17.077 9.764 -7.137 1.00 57.03 108 GLN A O 1
ATOM 866 N N . ASP A 1 109 ? 16.760 10.207 -4.959 1.00 57.19 109 ASP A N 1
ATOM 867 C CA . ASP A 1 109 ? 16.213 11.567 -5.106 1.00 57.19 109 ASP A CA 1
ATOM 868 C C . ASP A 1 109 ? 14.800 11.658 -5.723 1.00 57.19 109 ASP A C 1
ATOM 870 O O . ASP A 1 109 ? 14.265 12.757 -5.831 1.00 57.19 109 ASP A O 1
ATOM 874 N N . GLU A 1 110 ? 14.133 10.529 -5.991 1.00 62.59 110 GLU A N 1
ATOM 875 C CA . GLU A 1 110 ? 12.712 10.493 -6.354 1.00 62.59 110 GLU A CA 1
ATOM 876 C C . GLU A 1 110 ? 11.822 10.194 -5.137 1.00 62.59 110 GLU A C 1
ATOM 878 O O . GLU A 1 110 ? 12.042 9.232 -4.386 1.00 62.59 110 GLU A O 1
ATOM 883 N N . GLU A 1 111 ? 10.793 11.019 -4.934 1.00 67.38 111 GLU A N 1
ATOM 884 C CA . GLU A 1 111 ? 9.810 10.878 -3.858 1.00 67.38 111 GLU A CA 1
ATOM 885 C C . GLU A 1 111 ? 8.573 10.117 -4.334 1.00 67.38 111 GLU A C 1
ATOM 887 O O . GLU A 1 111 ? 7.550 10.684 -4.703 1.00 67.38 111 GLU A O 1
ATOM 892 N N . ASN A 1 112 ? 8.644 8.792 -4.256 1.00 84.94 112 ASN A N 1
ATOM 893 C CA . ASN A 1 112 ? 7.608 7.919 -4.796 1.00 84.94 112 ASN A CA 1
ATOM 894 C C . ASN A 1 112 ? 6.680 7.389 -3.693 1.00 84.94 112 ASN A C 1
ATOM 896 O O . ASN A 1 112 ? 7.131 6.951 -2.619 1.00 84.94 112 ASN A O 1
ATOM 900 N N . LEU A 1 113 ? 5.363 7.388 -3.947 1.00 88.69 113 LEU A N 1
ATOM 901 C CA . LEU A 1 113 ? 4.397 6.760 -3.047 1.00 88.69 113 LEU A CA 1
ATOM 902 C C . LEU A 1 113 ? 4.626 5.248 -3.056 1.00 88.69 113 LEU A C 1
ATOM 904 O O . LEU A 1 113 ? 4.333 4.536 -4.008 1.00 88.69 113 LEU A O 1
ATOM 908 N N . SER A 1 114 ? 5.107 4.711 -1.944 1.00 87.94 114 SER A N 1
ATOM 909 C CA . SER A 1 114 ? 5.488 3.304 -1.892 1.00 87.94 114 SER A CA 1
ATOM 910 C C . SER A 1 114 ? 4.338 2.392 -1.495 1.00 87.94 114 SER A C 1
ATOM 912 O O . SER A 1 114 ? 4.136 1.323 -2.075 1.00 87.94 114 SER A O 1
ATOM 914 N N . CYS A 1 115 ? 3.598 2.766 -0.449 1.00 91.75 115 CYS A N 1
ATOM 915 C CA . CYS A 1 115 ? 2.529 1.921 0.067 1.00 91.75 115 CYS A CA 1
ATOM 916 C C . CYS A 1 115 ? 1.545 2.670 0.960 1.00 91.75 115 CYS A C 1
ATOM 918 O O . CYS A 1 115 ? 1.859 3.691 1.577 1.00 91.75 115 CYS A O 1
ATOM 920 N N . LEU A 1 116 ? 0.374 2.059 1.122 1.00 94.31 116 LEU A N 1
ATOM 921 C CA . LEU A 1 116 ? -0.490 2.286 2.265 1.00 94.31 116 LEU A CA 1
ATOM 922 C C . LEU A 1 116 ? -0.100 1.292 3.366 1.00 94.31 116 LEU A C 1
ATOM 924 O O . LEU A 1 116 ? -0.187 0.074 3.209 1.00 94.31 116 LEU A O 1
ATOM 928 N N . SER A 1 117 ? 0.353 1.806 4.499 1.00 95.88 117 SER A N 1
ATOM 929 C CA . SER A 1 117 ? 0.774 1.011 5.647 1.00 95.88 117 SER A CA 1
ATOM 930 C C . SER A 1 117 ? -0.277 1.026 6.749 1.00 95.88 117 SER A C 1
ATOM 932 O O . SER A 1 117 ? -0.894 2.051 7.025 1.00 95.88 117 SER A O 1
ATOM 934 N N . VAL A 1 118 ? -0.462 -0.116 7.406 1.00 97.06 118 VAL A N 1
ATOM 935 C CA . VAL A 1 118 ? -1.347 -0.260 8.564 1.00 97.06 118 VAL A CA 1
ATOM 936 C C . VAL A 1 118 ? -0.531 -0.771 9.735 1.00 97.06 118 VAL A C 1
ATOM 938 O O . VAL A 1 118 ? -0.069 -1.912 9.737 1.00 97.06 118 VAL A O 1
ATOM 941 N N . ALA A 1 119 ? -0.351 0.080 10.737 1.00 96.38 119 ALA A N 1
ATOM 942 C CA . ALA A 1 119 ? 0.285 -0.253 11.995 1.00 96.38 119 ALA A CA 1
ATOM 943 C C . ALA A 1 119 ? -0.764 -0.710 13.013 1.00 96.38 119 ALA A C 1
ATOM 945 O O . ALA A 1 119 ? -1.672 0.038 13.364 1.00 96.38 119 ALA A O 1
ATOM 946 N N . LEU A 1 120 ? -0.591 -1.924 13.526 1.00 96.06 120 LEU A N 1
ATOM 947 C CA . LEU A 1 120 ? -1.396 -2.502 14.597 1.00 96.06 120 LEU A CA 1
ATOM 948 C C . LEU A 1 120 ? -0.559 -2.498 15.867 1.00 96.06 120 LEU A C 1
ATOM 950 O O . LEU A 1 120 ? 0.503 -3.128 15.906 1.00 96.06 120 LEU A O 1
ATOM 954 N N . THR A 1 121 ? -1.016 -1.786 16.886 1.00 95.12 121 THR A N 1
ATOM 955 C CA . THR A 1 121 ? -0.285 -1.614 18.145 1.00 95.12 121 THR A CA 1
ATOM 956 C C . THR A 1 121 ? -1.181 -2.035 19.296 1.00 95.12 121 THR A C 1
ATOM 958 O O . THR A 1 121 ? -2.343 -1.654 19.336 1.00 95.12 121 THR A O 1
ATOM 961 N N . SER A 1 122 ? -0.674 -2.817 20.249 1.00 92.88 122 SER A N 1
ATOM 962 C CA . SER A 1 122 ? -1.428 -3.038 21.491 1.00 92.88 122 SER A CA 1
ATOM 963 C C . SER A 1 122 ? -1.583 -1.712 22.229 1.00 92.88 122 SER A C 1
ATOM 965 O O . SER A 1 122 ? -0.601 -0.981 22.316 1.00 92.88 122 SER A O 1
ATOM 967 N N . VAL A 1 123 ? -2.739 -1.439 22.841 1.00 88.44 123 VAL A N 1
ATOM 968 C CA . VAL A 1 123 ? -2.915 -0.242 23.694 1.00 88.44 123 VAL A CA 1
ATOM 969 C C . VAL A 1 123 ? -1.857 -0.179 24.808 1.00 88.44 123 VAL A C 1
ATOM 971 O O . VAL A 1 123 ? -1.377 0.886 25.172 1.00 88.44 123 VAL A O 1
ATOM 974 N N . GLN A 1 124 ? -1.378 -1.336 25.278 1.00 85.50 124 GLN A N 1
ATOM 975 C CA . GLN A 1 124 ? -0.290 -1.434 26.262 1.00 85.50 124 GLN A CA 1
ATOM 976 C C . GLN A 1 124 ? 1.118 -1.195 25.673 1.00 85.50 124 GLN A C 1
ATOM 978 O O . GLN A 1 124 ? 2.109 -1.382 26.374 1.00 85.50 124 GLN A O 1
ATOM 983 N N . GLY A 1 125 ? 1.250 -0.919 24.371 1.00 81.69 125 GLY A N 1
ATOM 984 C CA . GLY A 1 125 ? 2.524 -0.703 23.668 1.00 81.69 125 GLY A CA 1
ATOM 985 C C . GLY A 1 125 ? 3.425 -1.939 23.522 1.00 81.69 125 GLY A C 1
ATOM 986 O O . GLY A 1 125 ? 4.505 -1.859 22.945 1.00 81.69 125 GLY A O 1
ATOM 987 N N . ARG A 1 126 ? 2.998 -3.108 24.019 1.00 85.56 126 ARG A N 1
ATOM 988 C CA . ARG A 1 126 ? 3.843 -4.316 24.141 1.00 85.56 126 ARG A CA 1
ATOM 989 C C . ARG A 1 126 ? 4.253 -4.951 22.815 1.00 85.56 126 ARG A C 1
ATOM 991 O O . ARG A 1 126 ? 5.214 -5.714 22.773 1.00 85.56 126 ARG A O 1
ATOM 998 N N . TRP A 1 127 ? 3.510 -4.700 21.745 1.00 89.12 127 TRP A N 1
ATOM 999 C CA . TRP A 1 127 ? 3.833 -5.220 20.424 1.00 89.12 127 TRP A CA 1
ATOM 1000 C C . TRP A 1 127 ? 3.300 -4.305 19.332 1.00 89.12 127 TRP A C 1
ATOM 1002 O O . TRP A 1 127 ? 2.301 -3.605 19.514 1.00 89.12 127 TRP A O 1
ATOM 1012 N N . LYS A 1 128 ? 3.970 -4.373 18.179 1.00 92.75 128 LYS A N 1
ATOM 1013 C CA . LYS A 1 128 ? 3.591 -3.676 16.955 1.00 92.75 128 LYS A CA 1
ATOM 1014 C C . LYS A 1 128 ? 3.715 -4.606 15.752 1.00 92.75 128 LYS A C 1
ATOM 1016 O O . LYS A 1 128 ? 4.689 -5.359 15.634 1.00 92.75 128 LYS A O 1
ATOM 1021 N N . LYS A 1 129 ? 2.720 -4.584 14.872 1.00 93.50 129 LYS A N 1
ATOM 1022 C CA . LYS A 1 129 ? 2.705 -5.297 13.589 1.00 93.50 129 LYS A CA 1
ATOM 1023 C C . LYS A 1 129 ? 2.372 -4.321 12.474 1.00 93.50 129 LYS A C 1
ATOM 1025 O O . LYS A 1 129 ? 1.759 -3.290 12.720 1.00 93.50 129 LYS A O 1
ATOM 1030 N N . TYR A 1 130 ? 2.788 -4.669 11.265 1.00 94.25 130 TYR A N 1
ATOM 1031 C CA . TYR A 1 130 ? 2.543 -3.864 10.080 1.00 94.25 130 TYR A CA 1
ATOM 1032 C C . TYR A 1 130 ? 1.948 -4.734 8.983 1.00 94.25 130 TYR A C 1
ATOM 1034 O O . TYR A 1 130 ? 2.417 -5.855 8.767 1.00 94.25 130 TYR A O 1
ATOM 1042 N N . LEU A 1 131 ? 0.944 -4.195 8.305 1.00 94.81 131 LEU A N 1
ATOM 1043 C CA . LEU A 1 131 ? 0.489 -4.646 6.998 1.00 94.81 131 LEU A CA 1
ATOM 1044 C C . LEU A 1 131 ? 0.864 -3.567 5.985 1.00 94.81 131 LEU A C 1
ATOM 1046 O O . LEU A 1 131 ? 0.837 -2.378 6.307 1.00 94.81 131 LEU A O 1
ATOM 1050 N N . PHE A 1 132 ? 1.226 -3.988 4.782 1.00 93.88 132 PHE A N 1
ATOM 1051 C CA . PHE A 1 132 ? 1.579 -3.095 3.689 1.00 93.88 132 PHE A CA 1
ATOM 1052 C C . PHE A 1 132 ? 0.700 -3.440 2.500 1.00 93.88 132 PHE A C 1
ATOM 1054 O O . PHE A 1 132 ? 0.594 -4.608 2.124 1.00 93.88 132 PHE A O 1
ATOM 1061 N N . PHE A 1 133 ? 0.068 -2.420 1.944 1.00 92.56 133 PHE A N 1
ATOM 1062 C CA . PHE A 1 133 ? -0.772 -2.506 0.769 1.00 92.56 133 PHE A CA 1
ATOM 1063 C C . PHE A 1 133 ? -0.101 -1.704 -0.333 1.00 92.56 133 PHE A C 1
ATOM 1065 O O . PHE A 1 133 ? 0.272 -0.547 -0.125 1.00 92.56 133 PHE A O 1
ATOM 1072 N N . LYS A 1 134 ? 0.076 -2.337 -1.490 1.00 90.44 134 LYS A N 1
ATOM 1073 C CA . LYS A 1 134 ? 0.552 -1.642 -2.679 1.00 90.44 134 LYS A CA 1
ATOM 1074 C C . LYS A 1 134 ? -0.530 -0.659 -3.133 1.00 90.44 134 LYS A C 1
ATOM 1076 O O . LYS A 1 134 ? -1.716 -0.977 -3.035 1.00 90.44 134 LYS A O 1
ATOM 1081 N N . VAL A 1 135 ? -0.110 0.525 -3.562 1.00 89.38 135 VAL A N 1
ATOM 1082 C CA . VAL A 1 135 ? -0.981 1.507 -4.212 1.00 89.38 135 VAL A CA 1
ATOM 1083 C C . VAL A 1 135 ? -0.701 1.412 -5.702 1.00 89.38 135 VAL A C 1
ATOM 1085 O O . VAL A 1 135 ? 0.457 1.406 -6.110 1.00 89.38 135 VAL A O 1
ATOM 1088 N N . GLU A 1 136 ? -1.753 1.249 -6.490 1.00 87.38 136 GLU A N 1
ATOM 1089 C CA . GLU A 1 136 ? -1.674 1.033 -7.933 1.00 87.38 136 GLU A CA 1
ATOM 1090 C C . GLU A 1 136 ? -2.741 1.892 -8.607 1.00 87.38 136 GLU A C 1
ATOM 1092 O O . GLU A 1 136 ? -3.814 2.117 -8.040 1.00 87.38 136 GLU A O 1
ATOM 1097 N N . SER A 1 137 ? -2.444 2.353 -9.817 1.00 86.44 137 SER A N 1
ATOM 1098 C CA . SER A 1 137 ? -3.396 3.037 -10.685 1.00 86.44 137 SER A CA 1
ATOM 1099 C C . SER A 1 137 ? -3.186 2.588 -12.127 1.00 86.44 137 SER A C 1
ATOM 1101 O O . SER A 1 137 ? -2.058 2.315 -12.542 1.00 86.44 137 SER A O 1
ATOM 1103 N N . ASN A 1 138 ? -4.282 2.527 -12.882 1.00 82.94 138 ASN A N 1
ATOM 1104 C CA . ASN A 1 138 ? -4.251 2.348 -14.337 1.00 82.94 138 ASN A CA 1
ATOM 1105 C C . ASN A 1 138 ? -4.273 3.699 -15.067 1.00 82.94 138 ASN A C 1
ATOM 1107 O O . ASN A 1 138 ? -4.053 3.759 -16.272 1.00 82.94 138 ASN A O 1
ATOM 1111 N N . GLU A 1 139 ? -4.560 4.786 -14.349 1.00 85.94 139 GLU A N 1
ATOM 1112 C CA . GLU A 1 139 ? -4.555 6.138 -14.897 1.00 85.94 139 GLU A CA 1
ATOM 1113 C C . GLU A 1 139 ? -3.122 6.664 -14.906 1.00 85.94 139 GLU A C 1
ATOM 1115 O O . GLU A 1 139 ? -2.503 6.804 -13.850 1.00 85.94 139 GLU A O 1
ATOM 1120 N N . VAL A 1 140 ? -2.606 6.946 -16.105 1.00 82.56 140 VAL A N 1
ATOM 1121 C CA . VAL A 1 140 ? -1.222 7.390 -16.322 1.00 82.56 140 VAL A CA 1
ATOM 1122 C C . VAL A 1 140 ? -0.911 8.652 -15.527 1.00 82.56 140 VAL A C 1
ATOM 1124 O O . VAL A 1 140 ? 0.107 8.692 -14.842 1.00 82.56 140 VAL A O 1
ATOM 1127 N N . ASP A 1 141 ? -1.813 9.630 -15.559 1.00 85.94 141 ASP A N 1
ATOM 1128 C CA . ASP A 1 141 ? -1.618 10.916 -14.888 1.00 85.94 141 ASP A CA 1
ATOM 1129 C C . ASP A 1 141 ? -1.540 10.745 -13.366 1.00 85.94 141 ASP A C 1
ATOM 1131 O O . ASP A 1 141 ? -0.674 11.324 -12.720 1.00 85.94 141 ASP A O 1
ATOM 1135 N N . VAL A 1 142 ? -2.385 9.882 -12.789 1.00 87.25 142 VAL A N 1
ATOM 1136 C CA . VAL A 1 142 ? -2.365 9.575 -11.348 1.00 87.25 142 VAL A CA 1
ATOM 1137 C C . VAL A 1 142 ? -1.115 8.785 -10.972 1.00 87.25 142 VAL A C 1
ATOM 1139 O O . VAL A 1 142 ? -0.518 9.032 -9.926 1.00 87.25 142 VAL A O 1
ATOM 1142 N N . ALA A 1 143 ? -0.725 7.820 -11.808 1.00 86.44 143 ALA A N 1
ATOM 1143 C CA . ALA A 1 143 ? 0.463 7.012 -11.574 1.00 86.44 143 ALA A CA 1
ATOM 1144 C C . ALA A 1 143 ? 1.729 7.878 -11.575 1.00 86.44 143 ALA A C 1
ATOM 1146 O O . ALA A 1 143 ? 2.535 7.779 -10.654 1.00 86.44 143 ALA A O 1
ATOM 1147 N N . SER A 1 144 ? 1.841 8.775 -12.559 1.00 85.44 144 SER A N 1
ATOM 1148 C CA . SER A 1 144 ? 2.919 9.757 -12.654 1.00 85.44 144 SER A CA 1
ATOM 1149 C C . SER A 1 144 ? 2.898 10.731 -11.480 1.00 85.44 144 SER A C 1
ATOM 1151 O O . SER A 1 144 ? 3.914 10.887 -10.812 1.00 85.44 144 SER A O 1
ATOM 1153 N N . TRP A 1 145 ? 1.737 11.324 -11.173 1.00 88.44 145 TRP A N 1
ATOM 1154 C CA . TRP A 1 145 ? 1.586 12.280 -10.072 1.00 88.44 145 TRP A CA 1
ATOM 1155 C C . TRP A 1 145 ? 2.087 11.719 -8.741 1.00 88.44 145 TRP A C 1
ATOM 1157 O O . TRP A 1 145 ? 2.774 12.402 -7.992 1.00 88.44 145 TRP A O 1
ATOM 1167 N N . LEU A 1 146 ? 1.765 10.459 -8.448 1.00 89.06 146 LEU A N 1
ATOM 1168 C CA . LEU A 1 146 ? 2.132 9.813 -7.188 1.00 89.06 146 LEU A CA 1
ATOM 1169 C C . LEU A 1 146 ? 3.482 9.090 -7.234 1.00 89.06 146 LEU A C 1
ATOM 1171 O O . LEU A 1 146 ? 3.878 8.507 -6.220 1.00 89.06 146 LEU A O 1
ATOM 1175 N N . GLY A 1 147 ? 4.146 9.053 -8.390 1.00 86.00 147 GLY A N 1
ATOM 1176 C CA . GLY A 1 147 ? 5.362 8.267 -8.576 1.00 86.00 147 GLY A CA 1
ATOM 1177 C C . GLY A 1 147 ? 5.145 6.765 -8.343 1.00 86.00 147 GLY A C 1
ATOM 1178 O O . GLY A 1 147 ? 5.998 6.084 -7.778 1.00 86.00 147 GLY A O 1
ATOM 1179 N N . ILE A 1 148 ? 3.969 6.229 -8.693 1.00 86.88 148 ILE A N 1
ATOM 1180 C CA . ILE A 1 148 ? 3.656 4.801 -8.540 1.00 86.88 148 ILE A CA 1
ATOM 1181 C C . ILE A 1 148 ? 3.749 4.062 -9.869 1.00 86.88 148 ILE A C 1
ATOM 1183 O O . ILE A 1 148 ? 3.370 4.566 -10.924 1.00 86.88 148 ILE A O 1
ATOM 1187 N N . HIS A 1 149 ? 4.187 2.806 -9.815 1.00 78.06 149 HIS A N 1
ATOM 1188 C CA . HIS A 1 149 ? 4.162 1.946 -10.994 1.00 78.06 149 HIS A CA 1
ATOM 1189 C C . HIS A 1 149 ? 2.727 1.649 -11.437 1.00 78.06 149 HIS A C 1
ATOM 1191 O O . HIS A 1 149 ? 1.835 1.414 -10.612 1.00 78.06 149 HIS A O 1
ATOM 1197 N N . ARG A 1 150 ? 2.540 1.571 -12.757 1.00 75.44 150 ARG A N 1
ATOM 1198 C CA . ARG A 1 150 ? 1.297 1.088 -13.362 1.00 75.44 150 ARG A CA 1
ATOM 1199 C C . ARG A 1 150 ? 0.996 -0.339 -12.902 1.00 75.44 150 ARG A C 1
ATOM 1201 O O . ARG A 1 150 ? 1.904 -1.130 -12.622 1.00 75.44 150 ARG A O 1
ATOM 1208 N N . CYS A 1 151 ? -0.290 -0.661 -12.806 1.00 78.12 151 CYS A N 1
ATOM 1209 C CA . CYS A 1 151 ? -0.704 -2.039 -12.583 1.00 78.12 151 CYS A CA 1
ATOM 1210 C C . CYS A 1 151 ? -0.385 -2.869 -13.836 1.00 78.12 151 CYS A C 1
ATOM 1212 O O . CYS A 1 151 ? -0.684 -2.407 -14.939 1.00 78.12 151 CYS A O 1
ATOM 1214 N N . PRO A 1 152 ? 0.184 -4.079 -13.699 1.00 80.31 152 PRO A N 1
ATOM 1215 C CA . PRO A 1 152 ? 0.295 -4.990 -14.824 1.00 80.31 152 PRO A CA 1
ATOM 1216 C C . PRO A 1 152 ? -1.087 -5.316 -15.392 1.00 80.31 152 PRO A C 1
ATOM 1218 O O . PRO A 1 152 ? -2.043 -5.554 -14.648 1.00 80.31 152 PRO A O 1
ATOM 1221 N N . GLU A 1 153 ? -1.179 -5.402 -16.711 1.00 83.31 153 GLU A N 1
ATOM 1222 C CA . GLU A 1 153 ? -2.389 -5.824 -17.401 1.00 83.31 153 GLU A CA 1
ATOM 1223 C C . GLU A 1 153 ? -2.784 -7.256 -16.990 1.00 83.31 153 GLU A C 1
ATOM 1225 O O . GLU A 1 153 ? -1.909 -8.104 -16.758 1.00 83.31 153 GLU A O 1
ATOM 1230 N N . PRO A 1 154 ? -4.088 -7.597 -16.948 1.00 82.88 154 PRO A N 1
ATOM 1231 C CA . PRO A 1 154 ? -4.541 -8.936 -16.561 1.00 82.88 154 PRO A CA 1
ATOM 1232 C C . PRO A 1 154 ? -3.955 -10.057 -17.434 1.00 82.88 154 PRO A C 1
ATOM 1234 O O . PRO A 1 154 ? -3.752 -11.184 -16.971 1.00 82.88 154 PRO A O 1
ATOM 1237 N N . ALA A 1 155 ? -3.682 -9.760 -18.707 1.00 86.81 155 ALA A N 1
ATOM 1238 C CA . ALA A 1 155 ? -3.005 -10.667 -19.618 1.00 86.81 155 ALA A CA 1
ATOM 1239 C C . ALA A 1 155 ? -1.490 -10.624 -19.367 1.00 86.81 155 ALA A C 1
ATOM 1241 O O . ALA A 1 155 ? -0.783 -9.757 -19.868 1.00 86.81 155 ALA A O 1
ATOM 1242 N N . VAL A 1 156 ? -0.973 -11.603 -18.620 1.00 83.31 156 VAL A N 1
ATOM 1243 C CA . VAL A 1 156 ? 0.436 -11.649 -18.168 1.00 83.31 156 VAL A CA 1
ATOM 1244 C C . VAL A 1 156 ? 1.459 -11.495 -19.309 1.00 83.31 156 VAL A C 1
ATOM 1246 O O . VAL A 1 156 ? 2.522 -10.932 -19.087 1.00 83.31 156 VAL A O 1
ATOM 1249 N N . TRP A 1 157 ? 1.141 -11.965 -20.519 1.00 86.50 157 TRP A N 1
ATOM 1250 C CA . TRP A 1 157 ? 2.042 -11.976 -21.685 1.00 86.50 157 TRP A CA 1
ATOM 1251 C C . TRP A 1 157 ? 1.669 -10.948 -22.766 1.00 86.50 157 TRP A C 1
ATOM 1253 O O . TRP A 1 157 ? 2.041 -11.118 -23.926 1.00 86.50 157 TRP A O 1
ATOM 1263 N N . CYS A 1 158 ? 0.878 -9.928 -22.433 1.00 87.88 158 CYS A N 1
ATOM 1264 C CA . CYS A 1 158 ? 0.593 -8.857 -23.386 1.00 87.88 158 CYS A CA 1
ATOM 1265 C C . CYS A 1 158 ? 1.845 -7.992 -23.651 1.00 87.88 158 CYS A C 1
ATOM 1267 O O . CYS A 1 158 ? 2.740 -7.949 -22.797 1.00 87.88 158 CYS A O 1
ATOM 1269 N N . PRO A 1 159 ? 1.927 -7.321 -24.816 1.00 90.31 159 PRO A N 1
ATOM 1270 C CA . PRO A 1 159 ? 3.033 -6.423 -25.147 1.00 90.31 159 PRO A CA 1
ATOM 1271 C C . PRO A 1 159 ? 3.322 -5.386 -24.058 1.00 90.31 159 PRO A C 1
ATOM 1273 O O . PRO A 1 159 ? 4.481 -5.178 -23.728 1.00 90.31 159 PRO A O 1
ATOM 1276 N N . GLU A 1 160 ? 2.283 -4.826 -23.441 1.00 86.44 160 GLU A N 1
ATOM 1277 C CA . GLU A 1 160 ? 2.376 -3.774 -22.425 1.00 86.44 160 GLU A CA 1
ATOM 1278 C C . GLU A 1 160 ? 3.086 -4.265 -21.153 1.00 86.44 160 GLU A C 1
ATOM 1280 O O . GLU A 1 160 ? 3.949 -3.586 -20.601 1.00 86.44 160 GLU A O 1
ATOM 1285 N N . ASN A 1 161 ? 2.772 -5.481 -20.698 1.00 86.25 161 ASN A N 1
ATOM 1286 C CA . ASN A 1 161 ? 3.460 -6.090 -19.557 1.00 86.25 161 ASN A CA 1
ATOM 1287 C C . ASN A 1 161 ? 4.905 -6.468 -19.885 1.00 86.25 161 ASN A C 1
ATOM 1289 O O . ASN A 1 161 ? 5.759 -6.427 -19.000 1.00 86.25 161 ASN A O 1
ATOM 1293 N N . ILE A 1 162 ? 5.176 -6.883 -21.125 1.00 87.44 162 ILE A N 1
ATOM 1294 C CA . ILE A 1 162 ? 6.532 -7.225 -21.564 1.00 87.44 162 ILE A CA 1
ATOM 1295 C C . ILE A 1 162 ? 7.396 -5.964 -21.603 1.00 87.44 162 ILE A C 1
ATOM 1297 O O . ILE A 1 162 ? 8.485 -5.988 -21.037 1.00 87.44 162 ILE A O 1
ATOM 1301 N N . GLU A 1 163 ? 6.891 -4.888 -22.205 1.00 85.94 163 GLU A N 1
ATOM 1302 C CA . GLU A 1 163 ? 7.536 -3.571 -22.246 1.00 85.94 163 GLU A CA 1
ATOM 1303 C C . GLU A 1 163 ? 7.812 -3.065 -20.827 1.00 85.94 163 GLU A C 1
ATOM 1305 O O . GLU A 1 163 ? 8.957 -2.802 -20.478 1.00 85.94 163 GLU A O 1
ATOM 1310 N N . TRP A 1 164 ? 6.810 -3.099 -19.943 1.00 83.31 164 TRP A N 1
ATOM 1311 C CA . TRP A 1 164 ? 6.989 -2.719 -18.540 1.00 83.31 164 TRP A CA 1
ATOM 1312 C C . TRP A 1 164 ? 8.092 -3.518 -17.820 1.00 83.31 164 TRP A C 1
ATOM 1314 O O . TRP A 1 164 ? 8.882 -2.955 -17.059 1.00 83.31 164 TRP A O 1
ATOM 1324 N N . VAL A 1 165 ? 8.163 -4.839 -18.032 1.00 83.38 165 VAL A N 1
ATOM 1325 C CA . VAL A 1 165 ? 9.237 -5.663 -17.453 1.00 83.38 165 VAL A CA 1
ATOM 1326 C C . VAL A 1 165 ? 10.590 -5.299 -18.062 1.00 83.38 165 VAL A C 1
ATOM 1328 O O . VAL A 1 165 ? 11.575 -5.273 -17.330 1.00 83.38 165 VAL A O 1
ATOM 1331 N N . GLN A 1 166 ? 10.657 -5.034 -19.367 1.00 84.50 166 GLN A N 1
ATOM 1332 C CA . GLN A 1 166 ? 11.888 -4.627 -20.045 1.00 84.50 166 GLN A CA 1
ATOM 1333 C C . GLN A 1 166 ? 12.411 -3.299 -19.491 1.00 84.50 166 GLN A C 1
ATOM 1335 O O . GLN A 1 166 ? 13.557 -3.266 -19.045 1.00 84.50 166 GLN A O 1
ATOM 1340 N N . ASP A 1 167 ? 11.559 -2.281 -19.379 1.00 78.94 167 ASP A N 1
ATOM 1341 C CA . ASP A 1 167 ? 11.909 -0.980 -18.797 1.00 78.94 167 ASP A CA 1
ATOM 1342 C C . ASP A 1 167 ? 12.437 -1.132 -17.364 1.00 78.94 167 ASP A C 1
ATOM 1344 O O . ASP A 1 167 ? 13.469 -0.573 -16.990 1.00 78.94 167 ASP A O 1
ATOM 1348 N N . LEU A 1 168 ? 11.769 -1.956 -16.546 1.00 77.50 168 LEU A N 1
ATOM 1349 C CA . LEU A 1 168 ? 12.195 -2.213 -15.169 1.00 77.50 168 LEU A CA 1
ATOM 1350 C C . LEU A 1 168 ? 13.590 -2.859 -15.103 1.00 77.50 168 LEU A C 1
ATOM 1352 O O . LEU A 1 168 ? 14.385 -2.538 -14.213 1.00 77.50 168 LEU A O 1
ATOM 1356 N N . LEU A 1 169 ? 13.885 -3.787 -16.017 1.00 79.75 169 LEU A N 1
ATOM 1357 C CA . LEU A 1 169 ? 15.192 -4.436 -16.111 1.00 79.75 169 LEU A CA 1
ATOM 1358 C C . LEU A 1 169 ? 16.266 -3.433 -16.556 1.00 79.75 169 LEU A C 1
ATOM 1360 O O . LEU A 1 169 ? 17.315 -3.359 -15.920 1.00 79.75 169 LEU A O 1
ATOM 1364 N N . GLU A 1 170 ? 15.989 -2.613 -17.570 1.00 78.62 170 GLU A N 1
ATOM 1365 C CA . GLU A 1 170 ? 16.919 -1.593 -18.069 1.00 78.62 170 GLU A CA 1
ATOM 1366 C C . GLU A 1 170 ? 17.275 -0.559 -16.993 1.00 78.62 170 GLU A C 1
ATOM 1368 O O . GLU A 1 170 ? 18.458 -0.324 -16.725 1.00 78.62 170 GLU A O 1
ATOM 1373 N N . THR A 1 171 ? 16.280 -0.018 -16.288 1.00 69.25 171 THR A N 1
ATOM 1374 C CA . THR A 1 171 ? 16.501 0.909 -15.165 1.00 69.25 171 THR A CA 1
ATOM 1375 C C . THR A 1 171 ? 17.317 0.255 -14.048 1.00 69.25 171 THR A C 1
ATOM 1377 O O . THR A 1 171 ? 18.220 0.872 -13.478 1.00 69.25 171 THR A O 1
ATOM 1380 N N . THR A 1 172 ? 17.064 -1.027 -13.759 1.00 69.00 172 THR A N 1
ATOM 1381 C CA . THR A 1 172 ? 17.829 -1.773 -12.748 1.00 69.00 172 THR A CA 1
ATOM 1382 C C . THR A 1 172 ? 19.284 -1.973 -13.168 1.00 69.00 172 THR A C 1
ATOM 1384 O O . THR A 1 172 ? 20.177 -1.799 -12.339 1.00 69.00 172 THR A O 1
ATOM 1387 N N . ASP A 1 173 ? 19.543 -2.323 -14.429 1.00 70.56 173 ASP A N 1
ATOM 1388 C CA . ASP A 1 173 ? 20.902 -2.486 -14.955 1.00 70.56 173 ASP A CA 1
ATOM 1389 C C . ASP A 1 173 ? 21.688 -1.171 -14.889 1.00 70.56 173 ASP A C 1
ATOM 1391 O O . ASP A 1 173 ? 22.849 -1.172 -14.474 1.00 70.56 173 ASP A O 1
ATOM 1395 N N . ASN A 1 174 ? 21.039 -0.052 -15.218 1.00 63.91 174 ASN A N 1
ATOM 1396 C CA . ASN A 1 174 ? 21.638 1.280 -15.146 1.00 63.91 174 ASN A CA 1
ATOM 1397 C C . ASN A 1 174 ? 21.957 1.697 -13.696 1.00 63.91 174 ASN A C 1
ATOM 1399 O O . ASN A 1 174 ? 22.987 2.324 -13.438 1.00 63.91 174 ASN A O 1
ATOM 1403 N N . ALA A 1 175 ? 21.128 1.292 -12.727 1.00 58.72 175 ALA A N 1
ATOM 1404 C CA . ALA A 1 175 ? 21.346 1.547 -11.302 1.00 58.72 175 ALA A CA 1
ATOM 1405 C C . ALA A 1 175 ? 22.339 0.566 -10.632 1.00 58.72 175 ALA A C 1
ATOM 1407 O O . ALA A 1 175 ? 22.914 0.859 -9.574 1.00 58.72 175 ALA A O 1
ATOM 1408 N N . ALA A 1 176 ? 22.561 -0.621 -11.208 1.00 56.62 176 ALA A N 1
ATOM 1409 C CA . ALA A 1 176 ? 23.313 -1.717 -10.600 1.00 56.62 176 ALA A CA 1
ATOM 1410 C C . ALA A 1 176 ? 24.843 -1.579 -10.737 1.00 56.62 176 ALA A C 1
ATOM 1412 O O . ALA A 1 176 ? 25.538 -2.459 -11.242 1.00 56.62 176 ALA A O 1
ATOM 1413 N N . ASN A 1 177 ? 25.417 -0.546 -10.119 1.00 54.78 177 ASN A N 1
ATOM 1414 C CA . ASN A 1 177 ? 26.867 -0.459 -9.874 1.00 54.78 177 ASN A CA 1
ATOM 1415 C C . ASN A 1 177 ? 27.350 -1.336 -8.695 1.00 54.78 177 ASN A C 1
ATOM 1417 O O . ASN A 1 177 ? 28.522 -1.305 -8.315 1.00 54.78 177 ASN A O 1
ATOM 1421 N N . SER A 1 178 ? 26.475 -2.146 -8.085 1.00 53.88 178 SER A N 1
ATOM 1422 C CA . SER A 1 178 ? 26.822 -2.948 -6.909 1.00 53.88 178 SER A CA 1
ATOM 1423 C C . SER A 1 178 ? 27.297 -4.353 -7.282 1.00 53.88 178 SER A C 1
ATOM 1425 O O . SER A 1 178 ? 26.511 -5.225 -7.634 1.00 53.88 178 SER A O 1
ATOM 1427 N N . SER A 1 179 ? 28.591 -4.607 -7.102 1.00 53.66 179 SER A N 1
ATOM 1428 C CA . SER A 1 179 ? 29.255 -5.906 -7.283 1.00 53.66 179 SER A CA 1
ATOM 1429 C C . SER A 1 179 ? 28.883 -6.982 -6.253 1.00 53.66 179 SER A C 1
ATOM 1431 O O . SER A 1 179 ? 29.472 -8.061 -6.262 1.00 53.66 179 SER A O 1
ATOM 1433 N N . THR A 1 180 ? 27.947 -6.715 -5.339 1.00 57.00 180 THR A N 1
ATOM 1434 C CA . THR A 1 180 ? 27.676 -7.622 -4.216 1.00 57.00 180 THR A CA 1
ATOM 1435 C C . THR A 1 180 ? 26.433 -8.466 -4.449 1.00 57.00 180 THR A C 1
ATOM 1437 O O . THR A 1 180 ? 25.344 -7.942 -4.683 1.00 57.00 180 THR A O 1
ATOM 1440 N N . ILE A 1 181 ? 26.603 -9.785 -4.320 1.00 60.03 181 ILE A N 1
ATOM 1441 C CA . ILE A 1 181 ? 25.514 -10.764 -4.315 1.00 60.03 181 ILE A CA 1
ATOM 1442 C C . ILE A 1 181 ? 24.466 -10.325 -3.275 1.00 60.03 181 ILE A C 1
ATOM 1444 O O . ILE A 1 181 ? 24.827 -10.123 -2.106 1.00 60.03 181 ILE A O 1
ATOM 1448 N N . PRO A 1 182 ? 23.180 -10.183 -3.652 1.00 61.75 182 PRO A N 1
ATOM 1449 C CA . PRO A 1 182 ? 22.133 -9.799 -2.716 1.00 61.75 182 PRO A CA 1
ATOM 1450 C C . PRO A 1 182 ? 22.115 -10.735 -1.502 1.00 61.75 182 PRO A C 1
ATOM 1452 O O . PRO A 1 182 ? 22.014 -11.960 -1.630 1.00 61.75 182 PRO A O 1
ATOM 1455 N N . ARG A 1 183 ? 22.206 -10.171 -0.291 1.00 60.94 183 ARG A N 1
ATOM 1456 C CA . ARG A 1 183 ? 22.056 -10.961 0.938 1.00 60.94 183 ARG A CA 1
ATOM 1457 C C . ARG A 1 183 ? 20.647 -11.552 0.959 1.00 60.94 183 ARG A C 1
ATOM 1459 O O . ARG A 1 183 ? 19.669 -10.816 0.998 1.00 60.94 183 ARG A O 1
ATOM 1466 N N . GLY A 1 184 ? 20.548 -12.881 0.983 1.00 68.12 184 GLY A N 1
ATOM 1467 C CA . GLY A 1 184 ? 19.265 -13.579 1.116 1.00 68.12 184 GLY A CA 1
ATOM 1468 C C . GLY A 1 184 ? 18.779 -14.339 -0.118 1.00 68.12 184 GLY A C 1
ATOM 1469 O O . GLY A 1 184 ? 17.607 -14.718 -0.141 1.00 68.12 184 GLY A O 1
ATOM 1470 N N . LEU A 1 185 ? 19.643 -14.617 -1.102 1.00 72.75 185 LEU A N 1
ATOM 1471 C CA . LEU A 1 185 ? 19.289 -15.539 -2.183 1.00 72.75 185 LEU A CA 1
ATOM 1472 C C . LEU A 1 185 ? 18.866 -16.923 -1.636 1.00 72.75 185 LEU A C 1
ATOM 1474 O O . LEU A 1 185 ? 19.420 -17.409 -0.638 1.00 72.75 185 LEU A O 1
ATOM 1478 N N . PRO A 1 186 ? 17.879 -17.587 -2.264 1.00 76.81 186 PRO A N 1
ATOM 1479 C CA . PRO A 1 186 ? 17.578 -18.989 -1.995 1.00 76.81 186 PRO A CA 1
ATOM 1480 C C . PRO A 1 186 ? 18.817 -19.863 -2.182 1.00 76.81 186 PRO A C 1
ATOM 1482 O O . PRO A 1 186 ? 19.592 -19.624 -3.086 1.00 76.81 186 PRO A O 1
ATOM 1485 N N . THR A 1 187 ? 18.968 -20.948 -1.419 1.00 81.25 187 THR A N 1
ATOM 1486 C CA . THR A 1 187 ? 20.140 -21.847 -1.537 1.00 81.25 187 THR A CA 1
ATOM 1487 C C . THR A 1 187 ? 20.266 -22.553 -2.894 1.00 81.25 187 THR A C 1
ATOM 1489 O O . THR A 1 187 ? 21.265 -23.220 -3.149 1.00 81.25 187 THR A O 1
ATOM 1492 N N . ARG A 1 188 ? 19.216 -22.488 -3.720 1.00 80.12 188 ARG A N 1
ATOM 1493 C CA . ARG A 1 188 ? 19.126 -23.063 -5.061 1.00 80.12 188 ARG A CA 1
ATOM 1494 C C . ARG A 1 188 ? 18.407 -22.075 -5.967 1.00 80.12 188 ARG A C 1
ATOM 1496 O O . ARG A 1 188 ? 17.327 -21.613 -5.597 1.00 80.12 188 ARG A O 1
ATOM 1503 N N . LEU A 1 189 ? 18.980 -21.818 -7.129 1.00 83.31 189 LEU A N 1
ATOM 1504 C CA . LEU A 1 189 ? 18.412 -21.025 -8.211 1.00 83.31 189 LEU A CA 1
ATOM 1505 C C . LEU A 1 189 ? 18.187 -21.920 -9.431 1.00 83.31 189 LEU A C 1
ATOM 1507 O O . LEU A 1 189 ? 18.771 -23.001 -9.529 1.00 83.31 189 LEU A O 1
ATOM 1511 N N . ILE A 1 190 ? 17.328 -21.472 -10.340 1.00 84.31 190 ILE A N 1
ATOM 1512 C CA . ILE A 1 190 ? 17.243 -22.025 -11.690 1.00 84.31 190 ILE A CA 1
ATOM 1513 C C . ILE A 1 190 ? 17.948 -21.019 -12.591 1.00 84.31 190 ILE A C 1
ATOM 1515 O O . ILE A 1 190 ? 17.476 -19.897 -12.746 1.00 84.31 190 ILE A O 1
ATOM 1519 N N . ASP A 1 191 ? 19.093 -21.417 -13.127 1.00 83.19 191 ASP A N 1
ATOM 1520 C CA . ASP A 1 191 ? 19.788 -20.688 -14.178 1.00 83.19 191 ASP A CA 1
ATOM 1521 C C . ASP A 1 191 ? 19.081 -21.003 -15.497 1.00 83.19 191 ASP A C 1
ATOM 1523 O O . ASP A 1 191 ? 19.081 -22.151 -15.944 1.00 83.19 191 ASP A O 1
ATOM 1527 N N . VAL A 1 192 ? 18.417 -19.995 -16.060 1.00 81.94 192 VAL A N 1
ATOM 1528 C CA . VAL A 1 192 ? 17.683 -20.090 -17.331 1.00 81.94 192 VAL A CA 1
ATOM 1529 C C . VAL A 1 192 ? 18.578 -19.812 -18.544 1.00 81.94 192 VAL A C 1
ATOM 1531 O O . VAL A 1 192 ? 18.125 -19.965 -19.673 1.00 81.94 192 VAL A O 1
ATOM 1534 N N . GLY A 1 193 ? 19.851 -19.465 -18.317 1.00 78.12 193 GLY A N 1
ATOM 1535 C CA . GLY A 1 193 ? 20.813 -19.089 -19.344 1.00 78.1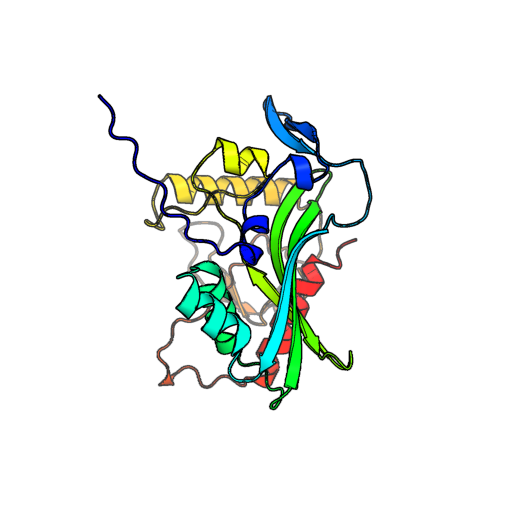2 193 GLY A CA 1
ATOM 1536 C C . GLY A 1 193 ? 20.557 -17.717 -19.973 1.00 78.12 193 GLY A C 1
ATOM 1537 O O . GLY A 1 193 ? 19.557 -17.057 -19.712 1.00 78.12 193 GLY A O 1
ATOM 1538 N N . GLU A 1 194 ? 21.500 -17.280 -20.807 1.00 73.94 194 GLU A N 1
ATOM 1539 C CA . GLU A 1 194 ? 21.453 -15.971 -21.482 1.00 73.94 194 GLU A CA 1
ATOM 1540 C C . GLU A 1 194 ? 20.716 -16.016 -22.825 1.00 73.94 194 GLU A C 1
ATOM 1542 O O . GLU A 1 194 ? 20.327 -14.986 -23.368 1.00 73.94 194 GLU A O 1
ATOM 1547 N N . TH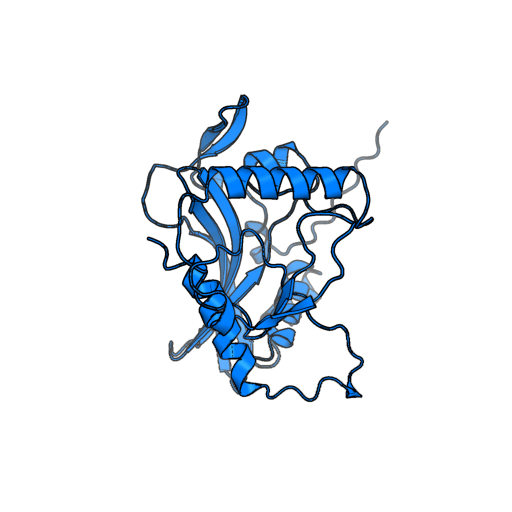R A 1 195 ? 20.533 -17.213 -23.386 1.00 70.56 195 THR A N 1
ATOM 1548 C CA . THR A 1 195 ? 19.901 -17.406 -24.691 1.00 70.56 195 THR A CA 1
ATOM 1549 C C . THR A 1 195 ? 18.908 -18.556 -24.647 1.00 70.56 195 THR A C 1
ATOM 1551 O O . THR A 1 195 ? 19.034 -19.479 -23.845 1.00 70.56 195 THR A O 1
ATOM 1554 N N . TRP A 1 196 ? 17.970 -18.555 -25.594 1.00 65.69 196 TRP A N 1
ATOM 1555 C CA . TRP A 1 196 ? 16.972 -19.613 -25.796 1.00 65.69 196 TRP A CA 1
ATOM 1556 C C . TRP A 1 196 ? 17.559 -21.011 -26.046 1.00 65.69 196 TRP A C 1
ATOM 1558 O O . TRP A 1 196 ? 16.832 -21.999 -26.018 1.00 65.69 196 TRP A O 1
ATOM 1568 N N . THR A 1 197 ? 18.865 -21.105 -26.311 1.00 66.81 197 THR A N 1
ATOM 1569 C CA . THR A 1 197 ? 19.564 -22.379 -26.533 1.00 66.81 197 THR A CA 1
ATOM 1570 C C . THR A 1 197 ? 20.073 -23.020 -25.242 1.00 66.81 197 THR A C 1
ATOM 1572 O O . THR A 1 197 ? 20.430 -24.199 -25.233 1.00 66.81 197 THR A O 1
ATOM 1575 N N . CYS A 1 198 ? 20.082 -22.277 -24.133 1.00 75.69 198 CYS A N 1
ATOM 1576 C CA . CYS A 1 198 ? 20.505 -22.792 -22.843 1.00 75.69 198 CYS A CA 1
ATOM 1577 C C . CYS A 1 198 ? 19.381 -23.612 -22.202 1.00 75.69 198 CYS A C 1
ATOM 1579 O O . CYS A 1 198 ? 18.263 -23.139 -22.013 1.00 75.69 198 CYS A O 1
ATOM 1581 N N . SER A 1 199 ? 19.682 -24.857 -21.828 1.00 80.50 199 SER A N 1
ATOM 1582 C CA . SER A 1 199 ? 18.753 -25.660 -21.029 1.00 80.50 199 SER A CA 1
ATOM 1583 C C . SER A 1 199 ? 18.753 -25.161 -19.581 1.00 80.50 199 SER A C 1
ATOM 1585 O O . SER A 1 199 ? 19.835 -25.074 -18.990 1.00 80.50 199 SER A O 1
ATOM 1587 N N . PRO A 1 200 ? 17.578 -24.878 -18.982 1.00 85.00 200 PRO A N 1
ATOM 1588 C CA . PRO A 1 200 ? 17.505 -24.469 -17.589 1.00 85.00 200 PRO A CA 1
ATOM 1589 C C . PRO A 1 200 ? 18.166 -25.495 -16.664 1.00 85.00 200 PRO A C 1
ATOM 1591 O O . PRO A 1 200 ? 17.921 -26.699 -16.786 1.00 85.00 200 PRO A O 1
ATOM 1594 N N . ARG A 1 201 ? 18.978 -25.035 -15.710 1.00 86.44 201 ARG A N 1
ATOM 1595 C CA . ARG A 1 201 ? 19.693 -25.902 -14.759 1.00 86.44 201 ARG A CA 1
ATOM 1596 C C . ARG A 1 201 ? 19.570 -25.405 -13.329 1.00 86.44 201 ARG A C 1
ATOM 1598 O O . ARG A 1 201 ? 19.446 -24.213 -13.070 1.00 86.44 201 ARG A O 1
ATOM 1605 N N . ILE A 1 202 ? 19.628 -26.331 -12.378 1.00 84.56 202 ILE A N 1
ATOM 1606 C CA . ILE A 1 202 ? 19.665 -25.980 -10.958 1.00 84.56 202 ILE A CA 1
ATOM 1607 C C . ILE A 1 202 ? 21.092 -25.566 -10.604 1.00 84.56 202 ILE A C 1
ATOM 1609 O O . ILE A 1 202 ? 22.033 -26.315 -10.851 1.00 84.56 202 ILE A O 1
ATOM 1613 N N . MET A 1 203 ? 21.234 -24.399 -9.987 1.00 85.00 203 MET A N 1
ATOM 1614 C CA . MET A 1 203 ? 22.499 -23.865 -9.494 1.00 85.00 203 MET A CA 1
ATOM 1615 C C . MET A 1 203 ? 22.417 -23.671 -7.980 1.00 85.00 203 MET A C 1
ATOM 1617 O O . MET A 1 203 ? 21.414 -23.171 -7.465 1.00 85.00 203 MET A O 1
ATOM 1621 N N . HIS A 1 204 ? 23.457 -24.052 -7.242 1.00 85.25 204 HIS A N 1
ATOM 1622 C CA . HIS A 1 204 ? 23.543 -23.750 -5.816 1.00 85.25 204 HIS A CA 1
ATOM 1623 C C . HIS A 1 204 ? 24.196 -22.388 -5.613 1.00 85.25 204 HIS A C 1
ATOM 1625 O O . HIS A 1 204 ? 25.231 -22.092 -6.196 1.00 85.25 204 HIS A O 1
ATOM 1631 N N . THR A 1 205 ? 23.632 -21.555 -4.739 1.00 82.81 205 THR A N 1
ATOM 1632 C CA . THR A 1 205 ? 24.183 -20.206 -4.522 1.00 82.81 205 THR A CA 1
ATOM 1633 C C . THR A 1 205 ? 25.541 -20.194 -3.839 1.00 82.81 205 THR A C 1
ATOM 1635 O O . THR A 1 205 ? 26.218 -19.177 -3.874 1.00 82.81 205 THR A O 1
ATOM 1638 N N . ALA A 1 206 ? 25.932 -21.299 -3.199 1.00 82.81 206 ALA A N 1
ATOM 1639 C CA . ALA A 1 206 ? 27.284 -21.471 -2.676 1.00 82.81 206 ALA A CA 1
ATOM 1640 C C . ALA A 1 206 ? 28.326 -21.587 -3.803 1.00 82.81 206 ALA A C 1
ATOM 1642 O O . ALA A 1 206 ? 29.473 -21.202 -3.603 1.00 82.81 206 ALA A O 1
ATOM 1643 N N . ASP A 1 207 ? 27.905 -22.054 -4.982 1.00 83.44 207 ASP A N 1
ATOM 1644 C CA . ASP A 1 207 ? 28.775 -22.310 -6.132 1.00 83.44 207 ASP A CA 1
ATOM 1645 C C . ASP A 1 207 ? 28.899 -21.082 -7.050 1.00 83.44 207 ASP A C 1
ATOM 1647 O O . ASP A 1 207 ? 29.690 -21.093 -7.987 1.00 83.44 207 ASP A O 1
ATOM 1651 N N . LEU A 1 208 ? 28.140 -20.010 -6.780 1.00 76.56 208 LEU A N 1
ATOM 1652 C CA . LEU A 1 208 ? 28.200 -18.763 -7.550 1.00 76.56 208 LEU A CA 1
ATOM 1653 C C . LEU A 1 208 ? 29.571 -18.078 -7.451 1.00 76.56 208 LEU A C 1
ATOM 1655 O O . LEU A 1 208 ? 29.939 -17.336 -8.354 1.00 76.56 208 LEU A O 1
ATOM 1659 N N . GLY A 1 209 ? 30.346 -18.310 -6.385 1.00 74.12 209 GLY A N 1
ATOM 1660 C CA . GLY A 1 209 ? 31.630 -17.634 -6.182 1.00 74.12 209 GLY A CA 1
ATOM 1661 C C . GLY A 1 209 ? 31.482 -16.108 -6.237 1.00 74.12 209 GLY A C 1
ATOM 1662 O O . GLY A 1 209 ? 30.704 -15.536 -5.477 1.00 74.12 209 GLY A O 1
ATOM 1663 N N . GLU A 1 210 ? 32.211 -15.464 -7.154 1.00 67.25 210 GLU A N 1
ATOM 1664 C CA . GLU A 1 210 ? 32.111 -14.024 -7.456 1.00 67.25 210 GLU A CA 1
ATOM 1665 C C . GLU A 1 210 ? 31.136 -13.701 -8.606 1.00 67.25 210 GLU A C 1
ATOM 1667 O O . GLU A 1 210 ? 30.992 -12.538 -8.989 1.00 67.25 210 GLU A O 1
ATOM 1672 N N . GLN A 1 211 ? 30.468 -14.705 -9.189 1.00 66.12 211 GLN A N 1
ATOM 1673 C CA . GLN A 1 211 ? 29.551 -14.480 -10.303 1.00 66.12 211 GLN A CA 1
ATOM 1674 C C . GLN A 1 211 ? 28.400 -13.574 -9.877 1.00 66.12 211 GLN A C 1
ATOM 1676 O O . GLN A 1 211 ? 27.705 -13.798 -8.880 1.00 66.12 211 GLN A O 1
ATOM 1681 N N . ARG A 1 212 ? 28.182 -12.538 -10.687 1.00 67.38 212 ARG A N 1
ATOM 1682 C CA . ARG A 1 212 ? 27.077 -11.608 -10.504 1.00 67.38 212 ARG A CA 1
ATOM 1683 C C . ARG A 1 212 ? 25.788 -12.269 -10.966 1.00 67.38 212 ARG A C 1
ATOM 1685 O O . ARG A 1 212 ? 25.607 -12.553 -12.145 1.00 67.38 212 ARG A O 1
ATOM 1692 N N . VAL A 1 213 ? 24.865 -12.464 -10.032 1.00 72.75 213 VAL A N 1
ATOM 1693 C CA . VAL A 1 213 ? 23.469 -12.743 -10.371 1.00 72.75 213 VAL A CA 1
ATOM 1694 C C . VAL A 1 213 ? 22.861 -11.435 -10.861 1.00 72.75 213 VAL A C 1
ATOM 1696 O O . VAL A 1 213 ? 22.584 -10.559 -10.045 1.00 72.75 213 VAL A O 1
ATOM 1699 N N . ARG A 1 214 ? 22.697 -11.296 -12.184 1.00 69.12 214 ARG A N 1
ATOM 1700 C CA . ARG A 1 214 ? 22.099 -10.099 -12.798 1.00 69.12 214 ARG A CA 1
ATOM 1701 C C . ARG A 1 214 ? 20.628 -9.970 -12.406 1.00 69.12 214 ARG A C 1
ATOM 1703 O O . ARG A 1 214 ? 20.208 -8.939 -11.902 1.00 69.12 214 ARG A O 1
ATOM 1710 N N . TYR A 1 215 ? 19.892 -11.076 -12.520 1.00 71.25 215 TYR A N 1
ATOM 1711 C CA . TYR A 1 215 ? 18.473 -11.153 -12.187 1.00 71.25 215 TYR A CA 1
ATOM 1712 C C . TYR A 1 215 ? 18.142 -12.463 -11.475 1.00 71.25 215 TYR A C 1
ATOM 1714 O O . TYR A 1 215 ? 18.679 -13.521 -11.799 1.00 71.25 215 TYR A O 1
ATOM 1722 N N . CYS A 1 216 ? 17.237 -12.407 -10.499 1.00 72.69 216 CYS A N 1
ATOM 1723 C CA . CYS A 1 216 ? 16.714 -13.591 -9.824 1.00 72.69 216 CYS A CA 1
ATOM 1724 C C . CYS A 1 216 ? 15.220 -13.413 -9.553 1.00 72.69 216 CYS A C 1
ATOM 1726 O O . CYS A 1 216 ? 14.829 -12.601 -8.717 1.00 72.69 216 CYS A O 1
ATOM 1728 N N . ALA A 1 217 ? 14.387 -14.225 -10.202 1.00 70.69 217 ALA A N 1
ATOM 1729 C CA . ALA A 1 217 ? 12.960 -14.286 -9.915 1.00 70.69 217 ALA A CA 1
ATOM 1730 C C . ALA A 1 217 ? 12.667 -15.349 -8.844 1.00 70.69 217 ALA A C 1
ATOM 1732 O O . ALA A 1 217 ? 13.088 -16.506 -8.941 1.00 70.69 217 ALA A O 1
ATOM 1733 N N . LEU A 1 218 ? 11.908 -14.978 -7.811 1.00 67.50 218 LEU A N 1
ATOM 1734 C CA . LEU A 1 218 ? 11.422 -15.927 -6.810 1.00 67.50 218 LEU A CA 1
ATOM 1735 C C . LEU A 1 218 ? 10.166 -16.631 -7.331 1.00 67.50 218 LEU A C 1
ATOM 1737 O O . LEU A 1 218 ? 9.048 -16.152 -7.166 1.00 67.50 218 LEU A O 1
ATOM 1741 N N . SER A 1 219 ? 10.340 -17.814 -7.914 1.00 61.50 219 SER A N 1
ATOM 1742 C CA . SER A 1 219 ? 9.216 -18.707 -8.207 1.00 61.50 219 SER A CA 1
ATOM 1743 C C . SER A 1 219 ? 8.713 -19.346 -6.904 1.00 61.50 219 SER A C 1
ATOM 1745 O O . SER A 1 219 ? 9.347 -20.251 -6.347 1.00 61.50 219 SER A O 1
ATOM 1747 N N . TYR A 1 220 ? 7.546 -18.925 -6.414 1.00 58.25 220 TYR A N 1
ATOM 1748 C CA . TYR A 1 220 ? 6.818 -19.698 -5.408 1.00 58.25 220 TYR A CA 1
ATOM 1749 C C . TYR A 1 220 ? 6.170 -20.901 -6.096 1.00 58.25 220 TYR A C 1
ATOM 1751 O O . TYR A 1 220 ? 5.295 -20.741 -6.937 1.00 58.25 220 TYR A O 1
ATOM 1759 N N . CYS A 1 221 ? 6.590 -22.119 -5.741 1.00 54.78 221 CYS A N 1
ATOM 1760 C CA . CYS A 1 221 ? 5.973 -23.322 -6.293 1.00 54.78 221 CYS A CA 1
ATOM 1761 C C . CYS A 1 221 ? 4.483 -23.369 -5.916 1.00 54.78 221 CYS A C 1
ATOM 1763 O O . CYS A 1 221 ? 4.146 -23.488 -4.733 1.00 54.78 221 CYS A O 1
ATOM 1765 N N . TRP A 1 222 ? 3.613 -23.346 -6.924 1.00 47.91 222 TRP A N 1
ATOM 1766 C CA . TRP A 1 222 ? 2.162 -23.532 -6.828 1.00 47.91 222 TRP A CA 1
ATOM 1767 C C . TRP A 1 222 ? 1.775 -25.014 -6.668 1.00 47.91 222 TRP A C 1
ATOM 1769 O O . TRP A 1 222 ? 0.862 -25.514 -7.317 1.00 47.91 222 TRP A O 1
ATOM 1779 N N . GLY A 1 223 ? 2.500 -25.760 -5.829 1.00 46.16 223 GLY A N 1
ATOM 1780 C CA . GLY A 1 223 ? 2.146 -27.148 -5.533 1.00 46.16 223 GLY A CA 1
ATOM 1781 C C . GLY A 1 223 ? 0.834 -27.215 -4.747 1.00 46.16 223 GLY A C 1
ATOM 1782 O O . GLY A 1 223 ? 0.609 -26.401 -3.851 1.00 46.16 223 GLY A O 1
ATOM 1783 N N . GLY A 1 224 ? -0.026 -28.195 -5.045 1.00 46.91 224 GLY A N 1
ATOM 1784 C CA . GLY A 1 224 ? -1.259 -28.420 -4.281 1.00 46.91 224 GLY A CA 1
ATOM 1785 C C . GLY A 1 224 ? -0.986 -28.605 -2.781 1.00 46.91 224 GLY A C 1
ATOM 1786 O O . GLY A 1 224 ? 0.112 -29.008 -2.392 1.00 46.91 224 GLY A O 1
ATOM 1787 N N . GLN A 1 225 ? -1.988 -28.347 -1.927 1.00 55.22 225 GLN A N 1
ATOM 1788 C CA . GLN A 1 225 ? -1.875 -28.362 -0.452 1.00 55.22 225 GLN A CA 1
ATOM 1789 C C . GLN A 1 225 ? -1.072 -29.549 0.118 1.00 55.22 225 GLN A C 1
ATOM 1791 O O . GLN A 1 225 ? -0.351 -29.389 1.100 1.00 55.22 225 GLN A O 1
ATOM 1796 N N . LYS A 1 226 ? -1.142 -30.726 -0.518 1.00 52.72 226 LYS A N 1
ATOM 1797 C CA . LYS A 1 226 ? -0.422 -31.941 -0.104 1.00 52.72 226 LYS A CA 1
ATOM 1798 C C . LYS A 1 226 ? 1.106 -31.884 -0.286 1.00 52.72 226 LYS A C 1
ATOM 1800 O O . LYS A 1 226 ? 1.807 -32.555 0.465 1.00 52.72 226 LYS A O 1
ATOM 1805 N N . MET A 1 227 ? 1.639 -31.086 -1.218 1.00 47.62 227 MET A N 1
ATOM 1806 C CA . MET A 1 227 ? 3.092 -30.913 -1.417 1.00 47.62 227 MET A CA 1
ATOM 1807 C C . MET A 1 227 ? 3.689 -29.773 -0.581 1.00 47.62 227 MET A C 1
ATOM 1809 O O . MET A 1 227 ? 4.904 -29.698 -0.403 1.00 47.62 227 MET A O 1
ATOM 1813 N N . LEU A 1 228 ? 2.852 -28.914 0.005 1.00 46.72 228 LEU A N 1
ATOM 1814 C CA . LEU A 1 228 ? 3.270 -27.817 0.877 1.00 46.72 228 LEU A CA 1
ATOM 1815 C C . LEU A 1 228 ? 3.504 -28.288 2.325 1.00 46.72 228 LEU A C 1
ATOM 1817 O O . LEU A 1 228 ? 3.063 -27.645 3.275 1.00 46.72 228 LEU A O 1
ATOM 1821 N N . ARG A 1 229 ? 4.252 -29.379 2.540 1.00 43.16 229 ARG A N 1
ATOM 1822 C CA . ARG A 1 229 ? 4.836 -29.665 3.865 1.00 43.16 229 ARG A CA 1
ATOM 1823 C C . ARG A 1 229 ? 5.997 -28.693 4.111 1.00 43.16 229 ARG A C 1
ATOM 1825 O O . ARG A 1 229 ? 7.168 -29.030 3.976 1.00 43.16 229 ARG A O 1
ATOM 1832 N N . ARG A 1 230 ? 5.663 -27.437 4.418 1.00 47.91 230 ARG A N 1
ATOM 1833 C CA . ARG A 1 230 ? 6.618 -26.362 4.716 1.00 47.91 230 ARG A CA 1
ATOM 1834 C C . ARG A 1 230 ? 6.986 -26.376 6.199 1.00 47.91 230 ARG A C 1
ATOM 1836 O O . ARG A 1 230 ? 6.119 -26.273 7.062 1.00 47.91 230 ARG A O 1
ATOM 1843 N N . SER A 1 231 ? 8.285 -26.392 6.505 1.00 43.50 231 SER A N 1
ATOM 1844 C CA . SER A 1 231 ? 8.809 -26.023 7.825 1.00 43.50 231 SER A CA 1
ATOM 1845 C C . SER A 1 231 ? 8.580 -24.518 8.058 1.00 43.50 231 SER A C 1
ATOM 1847 O O . SER A 1 231 ? 9.451 -23.683 7.795 1.00 43.50 231 SER A O 1
ATOM 1849 N N . SER A 1 232 ? 7.377 -24.169 8.509 1.00 50.31 232 SER A N 1
ATOM 1850 C CA . SER A 1 232 ? 6.841 -22.808 8.684 1.00 50.31 232 SER A CA 1
ATOM 1851 C C . SER A 1 232 ? 7.754 -21.839 9.453 1.00 50.31 232 SER A C 1
ATOM 1853 O O . SER A 1 232 ? 7.719 -20.631 9.215 1.00 50.31 232 SER A O 1
ATOM 1855 N N . ARG A 1 233 ? 8.637 -22.346 10.324 1.00 46.44 233 ARG A N 1
ATOM 1856 C CA . ARG A 1 233 ? 9.564 -21.532 11.130 1.00 46.44 233 ARG A CA 1
ATOM 1857 C C . ARG A 1 233 ? 10.673 -20.826 10.339 1.00 46.44 233 ARG A C 1
ATOM 1859 O O . ARG A 1 233 ? 11.099 -19.758 10.762 1.00 46.44 233 ARG A O 1
ATOM 1866 N N . ARG A 1 234 ? 11.145 -21.367 9.206 1.00 46.34 234 ARG A N 1
ATOM 1867 C CA . ARG A 1 234 ? 12.306 -20.795 8.477 1.00 46.34 234 ARG A CA 1
ATOM 1868 C C . ARG A 1 234 ? 11.940 -19.779 7.390 1.00 46.34 234 ARG A C 1
ATOM 1870 O O . ARG A 1 234 ? 12.807 -19.043 6.935 1.00 46.34 234 ARG A O 1
ATOM 1877 N N . GLN A 1 235 ? 10.677 -19.721 6.968 1.00 46.47 235 GLN A N 1
ATOM 1878 C CA . GLN A 1 235 ? 10.259 -18.858 5.855 1.00 46.47 235 GLN A CA 1
ATOM 1879 C C . GLN A 1 235 ? 9.911 -17.432 6.321 1.00 46.47 235 GLN A C 1
ATOM 1881 O O . GLN A 1 235 ? 10.294 -16.470 5.661 1.00 46.47 235 GLN A O 1
ATOM 1886 N N . LYS A 1 236 ? 9.287 -17.282 7.504 1.00 43.81 236 LYS A N 1
ATOM 1887 C CA . LYS A 1 236 ? 8.987 -15.969 8.113 1.00 43.81 236 LYS A CA 1
ATOM 1888 C C . LYS A 1 236 ? 10.253 -15.160 8.446 1.00 43.81 236 LYS A C 1
ATOM 1890 O O . LYS A 1 236 ? 10.241 -13.942 8.301 1.00 43.81 236 LYS A O 1
ATOM 1895 N N . SER A 1 237 ? 11.346 -15.812 8.863 1.00 43.84 237 SER A N 1
ATOM 1896 C CA . SER A 1 237 ? 12.625 -15.122 9.106 1.00 43.84 237 SER A CA 1
ATOM 1897 C C . SER A 1 237 ? 13.315 -14.706 7.806 1.00 43.84 237 SER A C 1
ATOM 1899 O O . SER A 1 237 ? 13.845 -13.604 7.727 1.00 43.84 237 SER A O 1
ATOM 1901 N N . ARG A 1 238 ? 13.248 -15.537 6.757 1.00 45.03 238 ARG A N 1
ATOM 1902 C CA . ARG A 1 238 ? 13.836 -15.226 5.443 1.00 45.03 238 ARG A CA 1
ATOM 1903 C C . ARG A 1 238 ? 13.137 -14.069 4.731 1.00 45.03 238 ARG A C 1
ATOM 1905 O O . ARG A 1 238 ? 13.823 -13.222 4.179 1.00 45.03 238 ARG A O 1
ATOM 1912 N N . TYR A 1 239 ? 11.807 -13.988 4.806 1.00 43.44 239 TYR A N 1
ATOM 1913 C CA . TYR A 1 239 ? 11.053 -12.866 4.228 1.00 43.44 239 TYR A CA 1
ATOM 1914 C C . TYR A 1 239 ? 11.364 -11.536 4.923 1.00 43.44 239 TYR A C 1
ATOM 1916 O O . TYR A 1 239 ? 11.549 -10.521 4.260 1.00 43.44 239 TYR A O 1
ATOM 1924 N N . ARG A 1 240 ? 11.478 -11.553 6.261 1.00 39.97 240 ARG A N 1
ATOM 1925 C CA . ARG A 1 240 ? 11.917 -10.383 7.034 1.00 39.97 240 ARG A CA 1
ATOM 1926 C C . ARG A 1 240 ? 13.307 -9.923 6.619 1.00 39.97 240 ARG A C 1
ATOM 1928 O O . ARG A 1 240 ? 13.486 -8.731 6.437 1.00 39.97 240 ARG A O 1
ATOM 1935 N N . ASN A 1 241 ? 14.234 -10.858 6.417 1.00 35.56 241 ASN A N 1
ATOM 1936 C CA . ASN A 1 241 ? 15.604 -10.538 6.026 1.00 35.56 241 ASN A CA 1
ATOM 1937 C C . ASN A 1 241 ? 15.709 -10.006 4.590 1.00 35.56 241 ASN A C 1
ATOM 1939 O O . ASN A 1 241 ? 16.556 -9.161 4.333 1.00 35.56 241 ASN A O 1
ATOM 1943 N N . PHE A 1 242 ? 14.859 -10.472 3.671 1.00 36.97 242 PHE A N 1
ATOM 1944 C CA . PHE A 1 242 ? 14.842 -9.986 2.288 1.00 36.97 242 PHE A CA 1
ATOM 1945 C C . PHE A 1 242 ? 14.287 -8.556 2.208 1.00 36.97 242 PHE A C 1
ATOM 1947 O O . PHE A 1 242 ? 14.923 -7.683 1.632 1.00 36.97 242 PHE A O 1
ATOM 1954 N N . ALA A 1 243 ? 13.164 -8.291 2.887 1.00 33.41 243 ALA A N 1
ATOM 1955 C CA . ALA A 1 243 ? 12.571 -6.954 2.961 1.00 33.41 243 ALA A CA 1
ATOM 1956 C C . ALA A 1 243 ? 13.398 -5.964 3.807 1.00 33.41 243 ALA A C 1
ATOM 1958 O O . ALA A 1 243 ? 13.300 -4.758 3.614 1.00 33.41 243 ALA A O 1
ATOM 1959 N N . SER A 1 244 ? 14.209 -6.452 4.754 1.00 32.50 244 SER A N 1
ATOM 1960 C CA . SER A 1 244 ? 15.139 -5.609 5.512 1.00 32.50 244 SER A CA 1
ATOM 1961 C C . SER A 1 244 ? 16.470 -5.387 4.795 1.00 32.50 244 SER A C 1
ATOM 1963 O O . SER A 1 244 ? 17.124 -4.392 5.069 1.00 32.50 244 SER A O 1
ATOM 1965 N N . ALA A 1 245 ? 16.894 -6.292 3.903 1.00 32.12 245 ALA A N 1
ATOM 1966 C CA . ALA A 1 245 ? 18.132 -6.143 3.131 1.00 32.12 245 ALA A CA 1
ATOM 1967 C C . ALA A 1 245 ? 18.003 -5.090 2.021 1.00 32.12 245 ALA A C 1
ATOM 1969 O O . ALA A 1 245 ? 18.973 -4.390 1.740 1.00 32.12 245 ALA A O 1
ATOM 1970 N N . SER A 1 246 ? 16.804 -4.933 1.451 1.00 32.38 246 SER A N 1
ATOM 1971 C CA . SER A 1 246 ? 16.463 -3.792 0.594 1.00 32.38 246 SER A CA 1
ATOM 1972 C C . SER A 1 246 ? 16.384 -2.476 1.380 1.00 32.38 246 SER A C 1
ATOM 1974 O O . SER A 1 246 ? 16.711 -1.430 0.844 1.00 32.38 246 SER A O 1
ATOM 1976 N N . GLN A 1 247 ? 16.053 -2.525 2.677 1.00 32.56 247 GLN A N 1
ATOM 1977 C CA . GLN A 1 247 ? 16.055 -1.352 3.567 1.00 32.56 247 GLN A CA 1
ATOM 1978 C C . GLN A 1 247 ? 17.430 -1.028 4.180 1.00 32.56 247 GLN A C 1
ATOM 1980 O O . GLN A 1 247 ? 17.613 0.067 4.701 1.00 32.56 247 GLN A O 1
ATOM 1985 N N . SER A 1 248 ? 18.395 -1.956 4.150 1.00 26.75 248 SER A N 1
ATOM 1986 C CA . SER A 1 248 ? 19.721 -1.788 4.766 1.00 26.75 248 SER A CA 1
ATOM 1987 C C . SER A 1 248 ? 20.815 -1.365 3.781 1.00 26.75 248 SER A C 1
ATOM 1989 O O . SER A 1 248 ? 21.996 -1.502 4.095 1.00 26.75 248 SER A O 1
ATOM 1991 N N . ARG A 1 249 ? 20.453 -0.901 2.580 1.00 31.53 249 ARG A N 1
ATOM 1992 C CA . ARG A 1 249 ? 21.360 -0.149 1.703 1.00 31.53 249 ARG A CA 1
ATOM 1993 C C . ARG A 1 249 ? 21.082 1.345 1.855 1.00 31.53 249 ARG A C 1
ATOM 1995 O O . ARG A 1 249 ? 20.488 1.967 0.985 1.00 31.53 249 ARG A O 1
ATOM 2002 N N . ARG A 1 250 ? 21.511 1.873 2.997 1.00 27.66 250 ARG A N 1
ATOM 2003 C CA . ARG A 1 250 ? 21.957 3.251 3.212 1.00 27.66 250 ARG A CA 1
ATOM 2004 C C . ARG A 1 250 ? 23.096 3.187 4.221 1.00 27.66 250 ARG A C 1
ATOM 2006 O O . ARG A 1 250 ? 22.919 2.463 5.228 1.00 27.66 250 ARG A O 1
#

pLDDT: mean 76.78, std 18.33, range [26.75, 97.38]

Secondary structure (DSSP, 8-state):
----------S-GGGGGGS--HHHHT-EEEE-TTS-EEEE----SSPPEEEEEEEEEEETTTHHHHHHHHHH--HHHHHHHHHHHHTT----SEEEEEEEEEEEEEETTEEEEEEEEEEEEETTSS-EEEEEE---BS-HHHHHHTTPPBPPPSSTTSHHHHHHHHHHHHHHHHH----SPPTT--SEEEE--SSTTSPPEEEETTTTTT--------------TTT----HHHHHHHHHHHHHHTTT--

Sequence (250 aa):
MASQASTVQFLCKNCQGIRLDDGVLDGFAGQSEDGYPVLEFESGREPKRVQVVYYEDLLPDLSGLLQSHQDTQCAFCRYLREAILRANIEVGPREILISVQYRWFTEQDEENLSCLSVALTSVQGRWKKYLFFKVESNEVDVASWLGIHRCPEPAVWCPENIEWVQDLLETTDNAANSSTIPRGLPTRLIDVGETWTCSPRIMHTADLGEQRVRYCALSYCWGGQKMLRRSSRRQKSRYRNFASASQSRR

Organism: Bionectria ochroleuca (NCBI:txid29856)

Radius of gyration: 21.8 Å; chains: 1; bounding box: 59×53×53 Å